Protein AF-A0A523IMT9-F1 (afdb_monomer)

Mean predicted aligned error: 12.37 Å

pLDDT: mean 78.92, std 25.77, range [24.33, 98.69]

Foldseek 3Di:
DDDDDDDDDDDDDDDDDDDDDDDPDPDDDDDPPPDDPPPCDPDDPPVQQADQDWDFDPDFAADDADAFWAWPVGAGEGWQADPPRHGCVVVQVQADPQQWHADPVGRIYHQAHRNVQEDLFFAFTTAGSSHATEGEQDAQVSHGDPDADQFQWDWDAGPVRNVTDIHHYADPDPRRGTRGDRTDGGDDDD

Solvent-accessible surface area (backbone atoms only — not comparable to full-atom values): 11724 Å² total; per-residue (Å²): 136,90,83,83,89,80,87,80,90,79,86,82,84,85,81,88,78,89,89,88,80,96,68,90,75,75,85,68,85,81,74,69,94,82,77,72,88,71,84,79,61,87,98,58,89,66,76,82,18,52,39,97,75,55,53,83,44,99,56,74,38,81,67,64,88,56,75,47,27,38,30,74,88,70,40,33,28,32,41,48,52,32,92,89,78,36,74,37,78,81,54,61,81,64,39,46,100,38,38,32,38,61,48,99,89,61,59,54,31,25,42,45,68,46,52,81,76,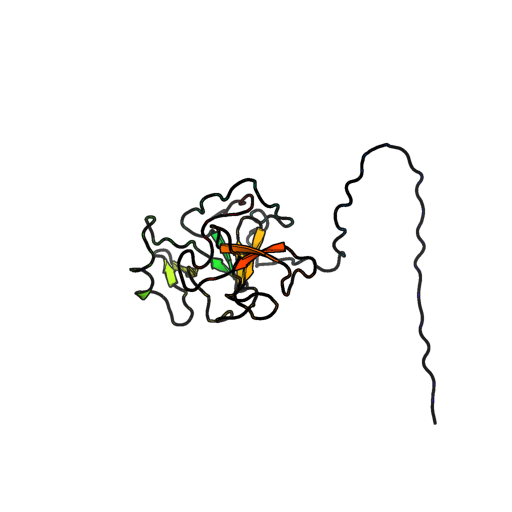28,73,87,27,52,35,76,46,27,33,35,30,18,34,39,44,30,27,19,44,21,38,65,88,70,45,69,75,89,70,61,44,84,32,32,25,43,75,44,52,43,90,88,35,80,88,41,45,64,35,24,30,31,45,100,52,89,38,18,46,30,52,26,35,50,27,66,64,50,60,88,88,131

Sequence (190 aa):
MASQLFWNQRASRITQVPIGGSATQIMKPLMPAWWSIRIVLQSRTWCSGYRFNPEIAASISNTPLGPIGISVNGVALFNQFAGPSQPLENEIATFDRYHGHPQQTGQYHYHIEPLFFSNDDNSLVGFLLDGFPVYGQKDRDGTYPTDLDDANGHVGVTLDYSEGIYHYHITSDEPYISGGFRGTSGTVSQ

Structure (mmCIF, N/CA/C/O backbone):
data_AF-A0A523IMT9-F1
#
_entry.id   AF-A0A523IMT9-F1
#
loop_
_atom_site.group_PDB
_atom_site.id
_atom_site.type_symbol
_atom_site.label_atom_id
_atom_site.label_alt_id
_atom_site.label_comp_id
_atom_site.label_asym_id
_atom_site.label_entity_id
_atom_site.label_seq_id
_atom_site.pdbx_PDB_ins_code
_atom_site.Cartn_x
_atom_site.Cartn_y
_atom_site.Cartn_z
_atom_site.occupancy
_atom_site.B_iso_or_equiv
_atom_site.auth_seq_id
_atom_site.auth_comp_id
_atom_site.auth_asym_id
_atom_site.auth_atom_id
_atom_site.pdbx_PDB_model_num
ATOM 1 N N . MET A 1 1 ? -17.373 -25.671 -49.575 1.00 35.22 1 MET A N 1
ATOM 2 C CA . MET A 1 1 ? -16.386 -24.945 -50.404 1.00 35.22 1 MET A CA 1
ATOM 3 C C . MET A 1 1 ? -16.410 -23.482 -49.989 1.00 35.22 1 MET A C 1
ATOM 5 O O . MET A 1 1 ? -17.466 -23.002 -49.608 1.00 35.22 1 MET A O 1
ATOM 9 N N . ALA A 1 2 ? -15.232 -22.868 -49.931 1.00 37.34 2 ALA A N 1
ATOM 10 C CA . ALA A 1 2 ? -14.890 -21.683 -49.146 1.00 37.34 2 ALA A CA 1
ATOM 11 C C . ALA A 1 2 ? -15.581 -20.367 -49.559 1.00 37.34 2 ALA A C 1
ATOM 13 O O . ALA A 1 2 ? -15.903 -20.174 -50.727 1.00 37.34 2 ALA A O 1
ATOM 14 N N . SER A 1 3 ? -15.671 -19.420 -48.619 1.00 33.28 3 SER A N 1
ATOM 15 C CA . SER A 1 3 ? -15.769 -17.988 -48.925 1.00 33.28 3 SER A CA 1
ATOM 16 C C . SER A 1 3 ? -14.858 -17.180 -47.998 1.00 33.28 3 SER A C 1
ATOM 18 O O . SER A 1 3 ? -14.728 -17.479 -46.815 1.00 33.28 3 SER A O 1
ATOM 20 N N . GLN A 1 4 ? -14.188 -16.206 -48.604 1.00 35.41 4 GLN A N 1
ATOM 21 C CA . GLN A 1 4 ? -12.944 -15.560 -48.198 1.00 35.41 4 GLN A CA 1
ATOM 22 C C . GLN A 1 4 ? -13.110 -14.432 -47.163 1.00 35.41 4 GLN A C 1
ATOM 24 O O . GLN A 1 4 ? -14.170 -13.824 -47.035 1.00 35.41 4 GLN A O 1
ATOM 29 N N . LEU A 1 5 ? -11.998 -14.139 -46.480 1.00 31.39 5 LEU A N 1
ATOM 30 C CA . LEU A 1 5 ? -11.720 -12.939 -45.685 1.00 31.39 5 LEU A CA 1
ATOM 31 C C . LEU A 1 5 ? -11.753 -11.661 -46.537 1.00 31.39 5 LEU A C 1
ATOM 33 O O . LEU A 1 5 ? -11.163 -11.645 -47.612 1.00 31.39 5 LEU A O 1
ATOM 37 N N . PHE A 1 6 ? -12.270 -10.563 -45.975 1.00 32.59 6 PHE A N 1
ATOM 38 C CA . PHE A 1 6 ? -11.836 -9.208 -46.328 1.00 32.59 6 PHE A CA 1
ATOM 39 C C . PHE A 1 6 ? -11.718 -8.324 -45.080 1.00 32.59 6 PHE A C 1
ATOM 41 O O . PHE A 1 6 ? -12.667 -8.138 -44.321 1.00 32.59 6 PHE A O 1
ATOM 48 N N . TRP A 1 7 ? -10.510 -7.788 -44.897 1.00 24.33 7 TRP A N 1
ATOM 49 C CA . TRP A 1 7 ? -10.151 -6.706 -43.984 1.00 24.33 7 TRP A CA 1
ATOM 50 C C . TRP A 1 7 ? -10.729 -5.378 -44.480 1.00 24.33 7 TRP A C 1
ATOM 52 O O . TRP A 1 7 ? -10.702 -5.116 -45.681 1.00 24.33 7 TRP A O 1
ATOM 62 N N . ASN A 1 8 ? -11.165 -4.498 -43.574 1.00 31.69 8 ASN A N 1
ATOM 63 C CA . ASN A 1 8 ? -11.458 -3.112 -43.932 1.00 31.69 8 ASN A CA 1
ATOM 64 C C . ASN A 1 8 ? -10.809 -2.152 -42.927 1.00 31.69 8 ASN A C 1
ATOM 66 O O . ASN A 1 8 ? -11.259 -2.015 -41.791 1.00 31.69 8 ASN A O 1
ATOM 70 N N . GLN A 1 9 ? -9.730 -1.501 -43.365 1.00 35.66 9 GLN A N 1
ATOM 71 C CA . GLN A 1 9 ? -9.126 -0.355 -42.694 1.00 35.66 9 GLN A CA 1
ATOM 72 C C . GLN A 1 9 ? -9.967 0.890 -43.003 1.00 35.66 9 GLN A C 1
ATOM 74 O O . GLN A 1 9 ? -10.216 1.197 -44.168 1.00 35.66 9 GLN A O 1
ATOM 79 N N . ARG A 1 10 ? -10.369 1.654 -41.982 1.00 38.28 10 ARG A N 1
ATOM 80 C CA . ARG A 1 10 ? -10.816 3.042 -42.169 1.00 38.28 10 ARG A CA 1
ATOM 81 C C . ARG A 1 10 ? -9.856 3.987 -41.464 1.00 38.28 10 ARG A C 1
ATOM 83 O O . ARG A 1 10 ? -9.853 4.094 -40.245 1.00 38.28 10 ARG A O 1
ATOM 90 N N . ALA A 1 11 ? -9.070 4.684 -42.276 1.00 38.38 11 ALA A N 1
ATOM 91 C CA . ALA A 1 11 ? -8.323 5.869 -41.896 1.00 38.38 11 ALA A CA 1
ATOM 92 C C . ALA A 1 11 ? -9.283 7.058 -41.713 1.00 38.38 11 ALA A C 1
ATOM 94 O O . ALA A 1 11 ? -10.064 7.371 -42.614 1.00 38.38 11 ALA A O 1
ATOM 95 N N . SER A 1 12 ? -9.202 7.758 -40.580 1.00 42.31 12 SER A N 1
ATOM 96 C CA . SER A 1 12 ? -9.863 9.052 -40.375 1.00 42.31 12 SER A CA 1
ATOM 97 C C . SER A 1 12 ? -8.829 10.179 -40.309 1.00 42.31 12 SER A C 1
ATOM 99 O O . SER A 1 12 ? -8.218 10.437 -39.280 1.00 42.31 12 SER A O 1
ATOM 101 N N . ARG A 1 13 ? -8.637 10.796 -41.479 1.00 33.56 13 ARG A N 1
ATOM 102 C CA . ARG A 1 13 ? -8.376 12.216 -41.777 1.00 33.56 13 ARG A CA 1
ATOM 103 C C . ARG A 1 13 ? -7.892 13.103 -40.606 1.00 33.56 13 ARG A C 1
ATOM 105 O O . ARG A 1 13 ? -8.684 13.553 -39.788 1.00 33.56 13 ARG A O 1
ATOM 112 N N . ILE A 1 14 ? -6.599 13.436 -40.635 1.00 36.06 14 ILE A N 1
ATOM 113 C CA . ILE A 1 14 ? -5.956 14.505 -39.854 1.00 36.06 14 ILE A CA 1
ATOM 114 C C . ILE A 1 14 ? -6.179 15.838 -40.584 1.00 36.06 14 ILE A C 1
ATOM 116 O O . ILE A 1 14 ? -5.764 15.989 -41.732 1.00 36.06 14 ILE A O 1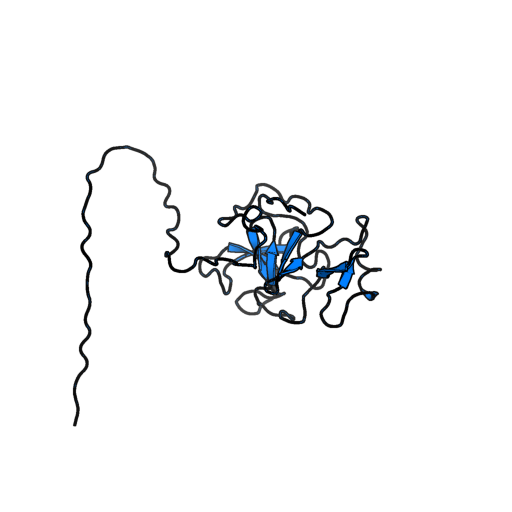
ATOM 120 N N . THR A 1 15 ? -6.810 16.814 -39.933 1.00 36.19 15 THR A N 1
ATOM 121 C CA . THR A 1 15 ? -6.754 18.225 -40.344 1.00 36.19 15 THR A CA 1
ATOM 122 C C . THR A 1 15 ? -5.573 18.899 -39.649 1.00 36.19 15 THR A C 1
ATOM 124 O O . THR A 1 15 ? -5.537 18.968 -38.423 1.00 36.19 15 THR A O 1
ATOM 127 N N . GLN A 1 16 ? -4.605 19.377 -40.434 1.00 35.19 16 GLN A N 1
ATOM 128 C CA . GLN A 1 16 ? -3.502 20.219 -39.968 1.00 35.19 16 GLN A CA 1
ATOM 129 C C . GLN A 1 16 ? -4.010 21.615 -39.571 1.00 35.19 16 GLN A C 1
ATOM 131 O O . GLN A 1 16 ? -4.823 22.202 -40.283 1.00 35.19 16 GLN A O 1
ATOM 136 N N . VAL A 1 17 ? -3.480 22.159 -38.473 1.00 36.53 17 VAL A N 1
ATOM 137 C CA . VAL A 1 17 ? -3.571 23.581 -38.095 1.00 36.53 17 VAL A CA 1
ATOM 138 C C . VAL A 1 17 ? -2.142 24.154 -38.108 1.00 36.53 17 VAL A C 1
ATOM 140 O O . VAL A 1 17 ? -1.233 23.443 -37.671 1.00 36.53 17 VAL A O 1
ATOM 143 N N . PRO A 1 18 ? -1.888 25.377 -38.622 1.00 37.53 18 PRO A N 1
ATOM 144 C CA . PRO A 1 18 ? -0.532 25.894 -38.780 1.00 37.53 18 PRO A CA 1
ATOM 145 C C . PRO A 1 18 ? 0.096 26.362 -37.458 1.00 37.53 18 PRO A C 1
ATOM 147 O O . PRO A 1 18 ? -0.569 26.846 -36.547 1.00 37.53 18 PRO A O 1
ATOM 150 N N . ILE A 1 19 ? 1.415 26.215 -37.435 1.00 45.25 19 ILE A N 1
ATOM 151 C CA . ILE A 1 19 ? 2.417 26.441 -36.386 1.00 45.25 19 ILE A CA 1
ATOM 152 C C . ILE A 1 19 ? 2.661 27.920 -36.039 1.00 45.25 19 ILE A C 1
ATOM 154 O O . ILE A 1 19 ? 2.759 28.764 -36.927 1.00 45.25 19 ILE A O 1
ATOM 158 N N . GLY A 1 20 ? 2.911 28.192 -34.752 1.00 31.45 20 GLY A N 1
ATOM 159 C CA . GLY A 1 20 ? 3.544 29.425 -34.278 1.00 31.45 20 GLY A CA 1
ATOM 160 C C . GLY A 1 20 ? 3.787 29.423 -32.766 1.00 31.45 20 GLY A C 1
ATOM 161 O O . GLY A 1 20 ? 2.858 29.646 -31.999 1.00 31.45 20 GLY A O 1
ATOM 162 N N . GLY A 1 21 ? 5.032 29.194 -32.337 1.00 31.89 21 GLY A N 1
ATOM 163 C CA . GLY A 1 21 ? 5.465 29.409 -30.950 1.00 31.89 21 GLY A CA 1
ATOM 164 C C . GLY A 1 21 ? 6.515 28.407 -30.479 1.00 31.89 21 GLY A C 1
ATOM 165 O O . GLY A 1 21 ? 6.231 27.225 -30.319 1.00 31.89 21 GLY A O 1
ATOM 166 N N . SER A 1 22 ? 7.740 28.880 -30.253 1.00 46.88 22 SER A N 1
ATOM 167 C CA . SER A 1 22 ? 8.822 28.110 -29.644 1.00 46.88 22 SER A CA 1
ATOM 168 C C . SER A 1 22 ? 8.509 27.814 -28.175 1.00 46.88 22 SER A C 1
ATOM 170 O O . SER A 1 22 ? 8.587 28.702 -27.327 1.00 46.88 22 SER A O 1
ATOM 172 N N . ALA A 1 23 ? 8.204 26.562 -27.867 1.00 37.44 23 ALA A N 1
ATOM 173 C CA . ALA A 1 23 ? 8.322 26.023 -26.524 1.00 37.44 23 ALA A CA 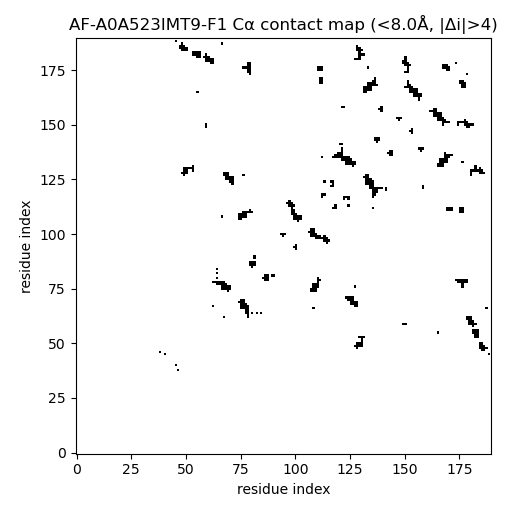1
ATOM 174 C C . ALA A 1 23 ? 8.825 24.589 -26.656 1.00 37.44 23 ALA A C 1
ATOM 176 O O . ALA A 1 23 ? 8.259 23.792 -27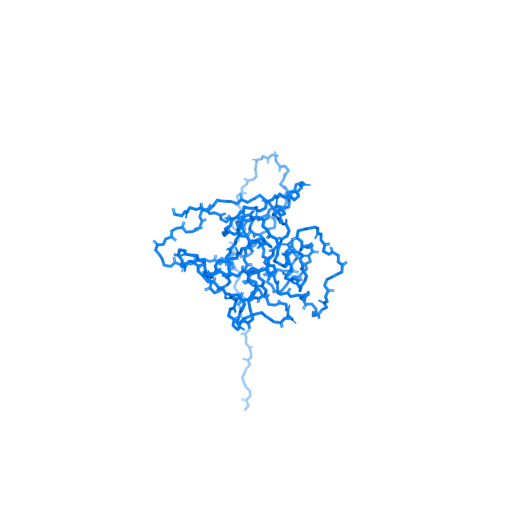.401 1.00 37.44 23 ALA A O 1
ATOM 177 N N . THR A 1 24 ? 9.919 24.284 -25.968 1.00 37.25 24 THR A N 1
ATOM 178 C CA . THR A 1 24 ? 10.473 22.942 -25.818 1.00 37.25 24 THR A CA 1
ATOM 179 C C . THR A 1 24 ? 9.383 22.024 -25.266 1.00 37.25 24 THR A C 1
ATOM 181 O O . THR A 1 24 ? 9.114 22.008 -24.067 1.00 37.25 24 THR A O 1
ATOM 184 N N . GLN A 1 25 ? 8.693 21.304 -26.148 1.00 32.28 25 GLN A N 1
ATOM 185 C CA . GLN A 1 25 ? 7.655 20.365 -25.761 1.00 32.28 25 GLN A CA 1
ATOM 186 C C . GLN A 1 25 ? 8.351 19.088 -25.300 1.00 32.28 25 GLN A C 1
ATOM 188 O O . GLN A 1 25 ? 8.705 18.225 -26.099 1.00 32.28 25 GLN A O 1
ATOM 193 N N . ILE A 1 26 ? 8.587 18.996 -23.992 1.00 38.94 26 ILE A N 1
ATOM 194 C CA . ILE A 1 26 ? 8.882 17.726 -23.334 1.00 38.94 26 ILE A CA 1
ATOM 195 C C . ILE A 1 26 ? 7.721 16.794 -23.698 1.00 38.94 26 ILE A C 1
ATOM 197 O O . ILE A 1 26 ? 6.568 17.090 -23.371 1.00 38.94 26 ILE A O 1
ATOM 201 N N . MET A 1 27 ? 8.010 15.723 -24.443 1.00 28.52 27 MET A N 1
ATOM 202 C CA . MET A 1 27 ? 7.053 14.662 -24.746 1.00 28.52 27 MET A CA 1
ATOM 203 C C . MET A 1 27 ? 6.520 14.116 -23.420 1.00 28.52 27 MET A C 1
ATOM 205 O O . MET A 1 27 ? 7.188 13.342 -22.743 1.00 28.52 27 MET A O 1
ATOM 209 N N . LYS A 1 28 ? 5.321 14.545 -23.024 1.00 39.44 28 LYS A N 1
ATOM 210 C CA . LYS A 1 28 ? 4.556 13.853 -21.990 1.00 39.44 28 LYS A CA 1
ATOM 211 C C . LYS A 1 28 ? 3.978 12.593 -22.636 1.00 39.44 28 LYS A C 1
ATOM 213 O O . LYS A 1 28 ? 3.420 12.716 -23.731 1.00 39.44 28 LYS A O 1
ATOM 218 N N . PRO A 1 29 ? 4.110 11.409 -22.017 1.00 39.62 29 PRO A N 1
ATOM 219 C CA . PRO A 1 29 ? 3.549 10.192 -22.578 1.00 39.62 29 PRO A CA 1
ATOM 220 C C . PRO A 1 29 ? 2.035 10.367 -22.730 1.00 39.62 29 PRO A C 1
ATOM 222 O O . PRO A 1 29 ? 1.312 10.661 -21.777 1.00 39.62 29 PRO A O 1
ATOM 225 N N . LEU A 1 30 ? 1.570 10.247 -23.971 1.00 40.44 30 LEU A N 1
ATOM 226 C CA . LEU A 1 30 ? 0.156 10.196 -24.308 1.00 40.44 30 LEU A CA 1
ATOM 227 C C . LEU A 1 30 ? -0.372 8.835 -23.853 1.00 40.44 30 LEU A C 1
ATOM 229 O O . LEU A 1 30 ? -0.247 7.847 -24.570 1.00 40.44 30 LEU A O 1
ATOM 233 N N . MET A 1 31 ? -0.961 8.787 -22.661 1.00 47.38 31 MET A N 1
ATOM 234 C CA . MET A 1 31 ? -1.760 7.639 -22.241 1.00 47.38 31 MET A CA 1
ATOM 235 C C . MET A 1 31 ? -2.966 7.513 -23.199 1.00 47.38 31 MET A C 1
ATOM 237 O O . MET A 1 31 ? -3.661 8.510 -23.433 1.00 47.38 31 MET A O 1
ATOM 241 N N . PRO A 1 32 ? -3.242 6.336 -23.789 1.00 36.56 32 PRO A N 1
ATOM 242 C CA . PRO A 1 32 ? -4.401 6.148 -24.655 1.00 36.56 32 PRO A CA 1
ATOM 243 C C . PRO A 1 32 ? -5.696 6.336 -23.849 1.00 36.56 32 PRO A C 1
ATOM 245 O O . PRO A 1 32 ? -5.866 5.766 -22.774 1.00 36.56 32 PRO A O 1
ATOM 248 N N . ALA A 1 33 ? -6.630 7.121 -24.393 1.00 38.34 33 ALA A N 1
ATOM 249 C CA . ALA A 1 33 ? -7.850 7.622 -23.741 1.00 38.34 33 ALA A CA 1
ATOM 250 C C . ALA A 1 33 ? -8.904 6.562 -23.326 1.00 38.34 33 ALA A C 1
ATOM 252 O O . ALA A 1 33 ? -10.062 6.904 -23.098 1.00 38.34 33 ALA A O 1
ATOM 253 N N . TRP A 1 34 ? -8.525 5.286 -23.224 1.00 34.47 34 TRP A N 1
ATOM 254 C CA . TRP A 1 34 ? -9.415 4.164 -22.911 1.00 34.47 34 TRP A CA 1
ATOM 255 C C . TRP A 1 34 ? -9.174 3.532 -21.531 1.00 34.47 34 TRP A C 1
ATOM 257 O O . TRP A 1 34 ? -9.998 2.737 -21.094 1.00 34.47 34 TRP A O 1
ATOM 267 N N . TRP A 1 35 ? -8.127 3.934 -20.802 1.00 28.48 35 TRP A N 1
ATOM 268 C CA . TRP A 1 35 ? -7.923 3.576 -19.391 1.00 28.48 35 TRP A CA 1
ATOM 269 C C . TRP A 1 35 ? -8.120 4.804 -18.499 1.00 28.48 35 TRP A C 1
ATOM 271 O O . TRP A 1 35 ? -7.181 5.439 -18.036 1.00 28.48 35 TRP A O 1
ATOM 281 N N . SER A 1 36 ? -9.376 5.185 -18.279 1.00 30.86 36 SER A N 1
ATOM 282 C CA . SER A 1 36 ? -9.739 6.021 -17.134 1.00 30.86 36 SER A CA 1
ATOM 283 C C . SER A 1 36 ? -10.395 5.110 -16.108 1.00 30.86 36 SER A C 1
ATOM 285 O O . SER A 1 36 ? -11.576 4.792 -16.245 1.00 30.86 36 SER A O 1
ATOM 287 N N . ILE A 1 37 ? -9.650 4.692 -15.081 1.00 33.91 37 ILE A N 1
ATOM 288 C CA . ILE A 1 37 ? -10.262 4.130 -13.874 1.00 33.91 37 ILE A CA 1
ATOM 289 C C . ILE A 1 37 ? -11.056 5.275 -13.237 1.00 33.91 37 ILE A C 1
ATOM 291 O O . ILE A 1 37 ? -10.530 6.114 -12.509 1.00 33.91 37 ILE A O 1
ATOM 295 N N . ARG A 1 38 ? -12.348 5.362 -13.562 1.00 33.69 38 ARG A N 1
ATOM 296 C CA . ARG A 1 38 ? -13.289 6.126 -12.750 1.00 33.69 38 ARG A CA 1
ATOM 297 C C . ARG A 1 38 ? -13.629 5.248 -11.557 1.00 33.69 38 ARG A C 1
ATOM 299 O O . ARG A 1 38 ? -14.483 4.373 -11.667 1.00 33.69 38 ARG A O 1
ATOM 306 N N . ILE A 1 39 ? -12.983 5.492 -10.422 1.00 38.69 39 ILE A N 1
ATOM 307 C CA . ILE A 1 39 ? -13.463 4.986 -9.135 1.00 38.69 39 ILE A CA 1
ATOM 308 C C . ILE A 1 39 ? -14.772 5.731 -8.831 1.00 38.69 39 ILE A C 1
ATOM 310 O O . ILE A 1 39 ? -14.779 6.788 -8.205 1.00 38.69 39 ILE A O 1
ATOM 314 N N . VAL A 1 40 ? -15.896 5.228 -9.348 1.00 33.00 40 VAL A N 1
ATOM 315 C CA . VAL A 1 40 ? -17.233 5.695 -8.963 1.00 33.00 40 VAL A CA 1
ATOM 316 C C . VAL A 1 40 ? -17.657 4.892 -7.738 1.00 33.00 40 VAL A C 1
ATOM 318 O O . VAL A 1 40 ? -18.389 3.913 -7.841 1.00 33.00 40 VAL A O 1
ATOM 321 N N . LEU A 1 41 ? -17.171 5.298 -6.566 1.00 41.88 41 LEU A N 1
ATOM 322 C CA . LEU A 1 41 ? -17.732 4.867 -5.287 1.00 41.88 41 LEU A CA 1
ATOM 323 C C . LEU A 1 41 ? -18.932 5.769 -4.959 1.00 41.88 41 LEU A C 1
ATOM 325 O O . LEU A 1 41 ? -18.877 6.989 -5.119 1.00 41.88 41 LEU A O 1
ATOM 329 N N . GLN A 1 42 ? -20.050 5.159 -4.569 1.00 32.94 42 GLN A N 1
ATOM 330 C CA . GLN A 1 42 ? -21.344 5.815 -4.385 1.00 32.94 42 GLN A CA 1
ATOM 331 C C . GLN A 1 42 ? -21.266 7.063 -3.477 1.00 32.94 42 GLN A C 1
ATOM 333 O O . GLN A 1 42 ? -20.990 6.987 -2.286 1.00 32.94 42 GLN A O 1
ATOM 338 N N . SER A 1 43 ? -21.627 8.222 -4.037 1.00 35.00 43 SER A N 1
ATOM 339 C CA . SER A 1 43 ? -22.114 9.447 -3.366 1.00 35.00 43 SER A CA 1
ATOM 340 C C . SER A 1 43 ? -21.259 10.169 -2.304 1.00 35.00 43 SER A C 1
ATOM 342 O O . SER A 1 43 ? -21.744 11.147 -1.737 1.00 35.00 43 SER A O 1
ATOM 344 N N . ARG A 1 44 ? -19.993 9.806 -2.065 1.00 36.66 44 ARG A N 1
ATOM 345 C CA . ARG A 1 44 ? -19.060 10.654 -1.292 1.00 36.66 44 ARG A CA 1
ATOM 346 C C . ARG A 1 44 ? -17.790 10.906 -2.097 1.00 36.66 44 ARG A C 1
ATOM 348 O O . ARG A 1 44 ? -17.179 9.982 -2.619 1.00 36.66 44 ARG A O 1
ATOM 355 N N . THR A 1 45 ? -17.438 12.173 -2.272 1.00 37.34 45 THR A N 1
ATOM 356 C CA . THR A 1 45 ? -16.409 12.632 -3.211 1.00 37.34 45 THR A CA 1
ATOM 357 C C . THR A 1 45 ? -14.996 12.334 -2.690 1.00 37.34 45 THR A C 1
ATOM 359 O O . THR A 1 45 ? -14.322 13.220 -2.186 1.00 37.34 45 THR A O 1
ATOM 362 N N . TRP A 1 46 ? -14.517 11.095 -2.832 1.00 47.25 46 TRP A N 1
ATOM 363 C CA . TRP A 1 46 ? -13.138 10.704 -2.474 1.00 47.25 46 TRP A CA 1
ATOM 364 C C . TRP A 1 46 ? -12.090 11.067 -3.548 1.00 47.25 46 TRP A C 1
ATOM 366 O O . TRP A 1 46 ? -10.889 10.995 -3.308 1.00 47.25 46 TRP A O 1
ATOM 376 N N . CYS A 1 47 ? -12.522 11.510 -4.736 1.00 47.19 47 CYS A N 1
ATOM 377 C CA . CYS A 1 47 ? -11.641 11.811 -5.875 1.00 47.19 47 CYS A CA 1
ATOM 378 C C . CYS A 1 47 ? -10.720 13.037 -5.698 1.00 47.19 47 CYS A C 1
ATOM 380 O O . CYS A 1 47 ? -9.878 13.263 -6.560 1.00 47.19 47 CYS A O 1
ATOM 382 N N . SER A 1 48 ? -10.857 13.845 -4.639 1.00 47.84 48 SER A N 1
ATOM 383 C CA . SER A 1 48 ? -10.004 15.037 -4.457 1.00 47.84 48 SER A CA 1
ATOM 384 C C . SER A 1 48 ? -8.653 14.744 -3.787 1.00 47.84 48 SER A C 1
ATOM 386 O O . SER A 1 48 ? -7.778 15.609 -3.818 1.00 47.84 48 SER A O 1
ATOM 388 N N . GLY A 1 49 ? -8.491 13.571 -3.165 1.00 54.72 49 GLY A N 1
ATOM 389 C CA . GLY A 1 49 ? -7.309 13.227 -2.367 1.00 54.72 49 GLY A CA 1
ATOM 390 C C . GLY A 1 49 ? -6.223 12.445 -3.108 1.00 54.72 49 GLY A C 1
ATOM 391 O O . GLY A 1 49 ? -5.104 12.392 -2.626 1.00 54.72 49 GLY A O 1
ATOM 392 N N . TYR A 1 50 ? -6.504 11.862 -4.276 1.00 57.53 50 TYR A N 1
ATOM 393 C CA . TYR A 1 50 ? -5.536 11.029 -5.001 1.00 57.53 50 TYR A CA 1
ATOM 394 C C . TYR A 1 50 ? -4.952 11.764 -6.213 1.00 57.53 50 TYR A C 1
ATOM 396 O O . TYR A 1 50 ? -5.656 12.463 -6.948 1.00 57.53 50 TYR A O 1
ATOM 404 N N . ARG A 1 51 ? -3.644 11.603 -6.442 1.00 63.66 51 ARG A N 1
ATOM 405 C CA . ARG A 1 51 ? -2.940 12.126 -7.621 1.00 63.66 51 ARG A CA 1
ATOM 406 C C . ARG A 1 51 ? -3.014 11.098 -8.753 1.00 63.66 51 ARG A C 1
ATOM 408 O O . ARG A 1 51 ? -2.362 10.069 -8.692 1.00 63.66 51 ARG A O 1
ATOM 415 N N . PHE A 1 52 ? -3.756 11.401 -9.821 1.00 65.75 52 PHE A N 1
ATOM 416 C CA . PHE A 1 52 ? -3.882 10.520 -11.001 1.00 65.75 52 PHE A CA 1
ATOM 417 C C . PHE A 1 52 ? -2.614 10.428 -11.872 1.00 65.75 52 PHE A C 1
ATOM 419 O O . PHE A 1 52 ? -2.579 9.661 -12.829 1.00 65.75 52 PHE A O 1
ATOM 426 N N . ASN A 1 53 ? -1.589 11.223 -11.565 1.00 80.94 53 ASN A N 1
ATOM 427 C CA . ASN A 1 53 ? -0.270 11.165 -12.188 1.00 80.94 53 ASN A CA 1
ATOM 428 C C . ASN A 1 53 ? 0.771 11.419 -11.089 1.00 80.94 53 ASN A C 1
ATOM 430 O O . ASN A 1 53 ? 1.202 12.567 -10.929 1.00 80.94 53 ASN A O 1
ATOM 434 N N . PRO A 1 54 ? 1.055 10.410 -10.251 1.00 90.94 54 PRO A N 1
ATOM 435 C CA . PRO A 1 54 ? 1.974 10.568 -9.138 1.00 90.94 54 PRO A CA 1
ATOM 436 C C . PRO A 1 54 ? 3.394 10.824 -9.658 1.00 90.94 54 PRO A C 1
ATOM 438 O O . PRO A 1 54 ? 3.801 10.310 -10.700 1.00 90.94 54 PRO A O 1
ATOM 441 N N . GLU A 1 55 ? 4.144 11.643 -8.931 1.00 92.81 55 GLU A N 1
ATOM 442 C CA . GLU A 1 55 ? 5.548 11.937 -9.215 1.00 92.81 55 GLU A CA 1
ATOM 443 C C . GLU A 1 55 ? 6.377 11.552 -7.992 1.00 92.81 55 GLU A C 1
ATOM 445 O O . GLU A 1 55 ? 5.987 11.836 -6.856 1.00 92.81 55 GLU A O 1
ATOM 450 N N . ILE A 1 56 ? 7.516 10.899 -8.230 1.00 95.69 56 ILE A N 1
ATOM 451 C CA . ILE A 1 56 ? 8.461 10.526 -7.176 1.00 95.69 56 ILE A CA 1
ATOM 452 C C . ILE A 1 56 ? 9.012 11.818 -6.562 1.00 95.69 56 ILE A C 1
ATOM 454 O O . ILE A 1 56 ? 9.620 12.639 -7.251 1.00 95.69 56 ILE A O 1
ATOM 458 N N . ALA A 1 57 ? 8.799 12.005 -5.263 1.00 96.00 57 ALA A N 1
ATOM 459 C CA . ALA A 1 57 ? 9.304 13.145 -4.514 1.00 96.00 57 ALA A CA 1
ATOM 460 C C . ALA A 1 57 ? 10.817 13.027 -4.259 1.00 96.00 57 ALA A C 1
ATOM 462 O O . ALA A 1 57 ? 11.420 11.960 -4.379 1.00 96.00 57 ALA A O 1
ATOM 463 N N . ALA A 1 58 ? 11.456 14.125 -3.854 1.00 94.81 58 ALA A N 1
ATOM 464 C CA . ALA A 1 58 ? 12.891 14.126 -3.548 1.00 94.81 58 ALA A CA 1
ATOM 465 C C . ALA A 1 58 ? 13.256 13.253 -2.331 1.00 94.81 58 ALA A C 1
ATOM 467 O O . ALA A 1 58 ? 14.365 12.732 -2.259 1.00 94.81 58 ALA A O 1
ATOM 468 N N . SER A 1 59 ? 12.325 13.078 -1.393 1.00 95.81 59 SER A N 1
ATOM 469 C CA . SER A 1 59 ? 12.504 12.306 -0.165 1.00 95.81 59 SER A CA 1
ATOM 470 C C . SER A 1 59 ? 11.218 11.575 0.198 1.00 95.81 59 SER A C 1
ATOM 472 O O . SER A 1 59 ? 10.129 12.038 -0.143 1.00 95.81 59 SER A O 1
ATOM 474 N N . ILE A 1 60 ? 11.350 10.469 0.926 1.00 97.56 60 ILE A N 1
ATOM 475 C CA . ILE A 1 60 ? 10.219 9.787 1.556 1.00 97.56 60 ILE A CA 1
ATOM 476 C C . ILE A 1 60 ? 9.675 10.677 2.680 1.00 97.56 60 ILE A C 1
ATOM 478 O O . ILE A 1 60 ? 10.441 11.314 3.407 1.00 97.56 60 ILE A O 1
ATOM 482 N N . SER A 1 61 ? 8.352 10.759 2.791 1.00 96.38 61 SER A N 1
ATOM 483 C CA . SER A 1 61 ? 7.666 11.501 3.852 1.00 96.38 61 SER A CA 1
ATOM 484 C C . SER A 1 61 ? 6.887 10.562 4.765 1.00 96.38 61 SER A C 1
ATOM 486 O O . SER A 1 61 ? 6.410 9.516 4.332 1.00 96.38 61 SER A O 1
ATOM 488 N N . ASN A 1 62 ? 6.748 10.936 6.036 1.00 95.25 62 ASN A N 1
ATOM 489 C CA . ASN A 1 62 ? 6.028 10.114 7.004 1.00 95.25 62 ASN A CA 1
ATOM 490 C C . ASN A 1 62 ? 4.550 9.975 6.629 1.00 95.25 62 ASN A C 1
ATOM 492 O O . ASN A 1 62 ? 3.904 10.934 6.194 1.00 95.25 62 ASN A O 1
ATOM 496 N N . THR A 1 63 ? 3.996 8.797 6.886 1.00 94.62 63 THR A N 1
ATOM 497 C CA . THR A 1 63 ? 2.550 8.593 6.874 1.00 94.62 63 THR A CA 1
ATOM 498 C C . THR A 1 63 ? 1.905 9.143 8.155 1.00 94.62 63 THR A C 1
ATOM 500 O O . THR A 1 63 ? 2.532 9.149 9.219 1.00 94.62 63 THR A O 1
ATOM 503 N N . PRO A 1 64 ? 0.652 9.627 8.094 1.00 92.12 64 PRO A N 1
ATOM 504 C CA . PRO A 1 64 ? -0.125 9.913 9.295 1.00 92.12 64 PRO A CA 1
ATOM 505 C C . PRO A 1 64 ? -0.568 8.611 9.981 1.00 92.12 64 PRO A C 1
ATOM 507 O O . PRO A 1 64 ? -0.584 7.550 9.363 1.00 92.12 64 PRO A O 1
ATOM 510 N N . LEU A 1 65 ? -1.014 8.705 11.238 1.00 90.56 65 LEU A N 1
ATOM 511 C CA . LEU A 1 65 ? -1.889 7.671 11.800 1.00 90.56 65 LEU A CA 1
ATOM 512 C C . LEU A 1 65 ? -3.253 7.701 11.092 1.00 90.56 65 LEU A C 1
ATOM 514 O O . LEU A 1 65 ? -3.733 8.770 10.701 1.00 90.56 65 LEU A O 1
ATOM 518 N N . GLY A 1 66 ? -3.898 6.540 10.986 1.00 92.06 66 GLY A N 1
ATOM 519 C CA . GLY A 1 66 ? -5.173 6.389 10.285 1.00 92.06 66 GLY A CA 1
ATOM 520 C C . GLY A 1 66 ? -5.007 5.964 8.819 1.00 92.06 66 GLY A C 1
ATOM 521 O O . GLY A 1 66 ? -3.981 5.386 8.460 1.00 92.06 66 GLY A O 1
ATOM 522 N N . PRO A 1 67 ? -6.009 6.240 7.959 1.00 93.81 67 PRO A N 1
ATOM 523 C CA . PRO A 1 67 ? -5.964 5.852 6.554 1.00 93.81 67 PRO A CA 1
ATOM 524 C C . PRO A 1 67 ? -4.822 6.532 5.789 1.00 93.81 67 PRO A C 1
ATOM 526 O O . PRO A 1 67 ? -4.755 7.760 5.721 1.00 93.81 67 PRO A O 1
ATOM 529 N N . ILE A 1 68 ? -3.985 5.722 5.144 1.00 96.00 68 ILE A N 1
ATOM 530 C CA . ILE A 1 68 ? -2.891 6.145 4.254 1.00 96.00 68 ILE A CA 1
ATOM 531 C C . ILE A 1 68 ? -3.156 5.794 2.788 1.00 96.00 68 ILE A C 1
ATOM 533 O O . ILE A 1 68 ? -2.408 6.203 1.900 1.00 96.00 68 ILE A 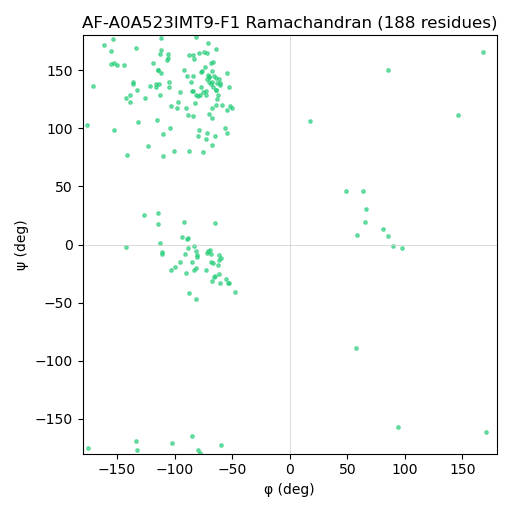O 1
ATOM 537 N N . GLY A 1 69 ? -4.219 5.035 2.530 1.00 95.56 69 GLY A N 1
ATOM 538 C CA . GLY A 1 69 ? -4.597 4.564 1.209 1.00 95.56 69 GLY A CA 1
ATOM 539 C C . GLY A 1 69 ? -5.927 3.822 1.218 1.00 95.56 69 GLY A C 1
ATOM 540 O O . GLY A 1 69 ? -6.617 3.736 2.240 1.00 95.56 69 GLY A O 1
ATOM 541 N N . ILE A 1 70 ? -6.274 3.275 0.061 1.00 96.06 70 ILE A N 1
ATOM 542 C CA . ILE A 1 70 ? -7.499 2.515 -0.173 1.00 96.06 70 ILE A CA 1
ATOM 543 C C . ILE A 1 70 ? -7.161 1.227 -0.921 1.00 96.06 70 ILE A C 1
ATOM 545 O O . ILE A 1 70 ? -6.431 1.249 -1.913 1.00 96.06 70 ILE A O 1
ATOM 549 N N . SER A 1 71 ? -7.690 0.100 -0.456 1.00 97.56 71 SER A N 1
ATOM 550 C CA . SER A 1 71 ? -7.576 -1.176 -1.156 1.00 97.56 71 SER A CA 1
ATOM 551 C C . SER A 1 71 ? -8.575 -1.287 -2.314 1.00 97.56 71 SER A C 1
ATOM 553 O O . SER A 1 71 ? -9.571 -0.560 -2.383 1.00 97.56 71 SER A O 1
ATOM 555 N N . VAL A 1 72 ? -8.369 -2.258 -3.206 1.00 96.75 72 VAL A N 1
ATOM 556 C CA . VAL A 1 72 ? -9.273 -2.542 -4.337 1.00 96.75 72 VAL A CA 1
ATOM 557 C C . VAL A 1 72 ? -10.685 -2.951 -3.904 1.00 96.75 72 VAL A C 1
ATOM 559 O O . VAL A 1 72 ? -11.638 -2.723 -4.647 1.00 96.75 72 VAL A O 1
ATOM 562 N N . ASN A 1 73 ? -10.854 -3.500 -2.694 1.00 95.38 73 ASN A N 1
ATOM 563 C CA . ASN A 1 73 ? -12.171 -3.784 -2.111 1.00 95.38 73 ASN A CA 1
ATOM 564 C C . ASN A 1 73 ? -12.764 -2.603 -1.312 1.00 95.38 73 ASN A C 1
ATOM 566 O O . ASN A 1 73 ? -13.827 -2.753 -0.711 1.00 95.38 73 ASN A O 1
ATOM 570 N N . GLY A 1 74 ? -12.119 -1.431 -1.316 1.00 94.56 74 GLY A N 1
ATOM 571 C CA . GLY A 1 74 ? -12.627 -0.204 -0.696 1.00 94.56 74 GLY A CA 1
ATOM 572 C C . GLY A 1 74 ? -12.413 -0.101 0.817 1.00 94.56 74 GLY A C 1
ATOM 573 O O . GLY A 1 74 ? -13.012 0.763 1.457 1.00 94.56 74 GLY A O 1
ATOM 574 N N . VAL A 1 75 ? -11.579 -0.962 1.395 1.00 96.19 75 VAL A N 1
ATOM 575 C CA . VAL A 1 75 ? -11.190 -0.920 2.809 1.00 96.19 75 VAL A CA 1
ATOM 576 C C . VAL A 1 75 ? -9.956 -0.030 2.967 1.00 96.19 75 VAL A C 1
ATOM 578 O O . VAL A 1 75 ? -9.102 0.050 2.085 1.00 96.19 75 VAL A O 1
ATOM 581 N N . ALA A 1 76 ? -9.865 0.691 4.082 1.00 96.81 76 ALA A N 1
ATOM 582 C CA . ALA A 1 76 ? -8.728 1.571 4.315 1.00 96.81 76 ALA A CA 1
ATOM 583 C C . ALA A 1 76 ? -7.433 0.767 4.518 1.00 96.81 76 ALA A C 1
ATOM 585 O O . ALA A 1 76 ? -7.423 -0.253 5.208 1.00 96.81 76 ALA A O 1
ATOM 586 N N . LEU A 1 77 ? -6.342 1.273 3.946 1.00 97.50 77 LEU A N 1
ATOM 587 C CA . LEU A 1 77 ? -4.983 0.823 4.239 1.00 97.50 77 LEU A CA 1
ATOM 588 C C . LEU A 1 77 ? -4.390 1.749 5.297 1.00 97.50 77 LEU A C 1
ATOM 590 O O . LEU A 1 77 ? -4.514 2.971 5.173 1.00 97.50 77 LEU A O 1
ATOM 594 N N . PHE A 1 78 ? -3.798 1.180 6.339 1.00 96.31 78 PHE A N 1
ATOM 595 C CA . PHE A 1 78 ? -3.138 1.886 7.438 1.00 96.31 78 PHE A CA 1
ATOM 596 C C . PHE A 1 78 ? -1.629 1.616 7.393 1.00 96.31 78 PHE A C 1
ATOM 598 O O . PHE A 1 78 ? -1.170 0.723 6.682 1.00 96.31 78 PHE A O 1
ATOM 605 N N . ASN A 1 79 ? -0.851 2.428 8.108 1.00 95.44 79 ASN A N 1
ATOM 606 C CA . ASN A 1 79 ? 0.600 2.262 8.186 1.00 95.44 79 ASN A CA 1
ATOM 607 C C . ASN A 1 79 ? 1.011 1.154 9.171 1.00 95.44 79 ASN A C 1
ATOM 609 O O . ASN A 1 79 ? 0.171 0.485 9.771 1.00 95.44 79 ASN A O 1
ATOM 613 N N . GLN A 1 80 ? 2.317 0.974 9.361 1.00 94.06 80 GLN A N 1
ATOM 614 C CA . GLN A 1 80 ? 2.889 -0.080 10.201 1.00 94.06 80 GLN A CA 1
ATOM 615 C C . GLN A 1 80 ? 2.647 0.090 11.709 1.00 94.06 80 GLN A C 1
ATOM 617 O O . GLN A 1 80 ? 3.044 -0.772 12.493 1.00 94.06 80 GLN A O 1
ATOM 622 N N . PHE A 1 81 ? 2.040 1.200 12.135 1.00 93.50 81 PHE A N 1
ATOM 623 C CA . PHE A 1 81 ? 1.919 1.534 13.544 1.00 93.50 81 PHE A CA 1
ATOM 624 C C . PHE A 1 81 ? 0.508 1.311 14.088 1.00 93.50 81 PHE A C 1
ATOM 626 O O . PHE A 1 81 ? -0.486 1.768 13.523 1.00 93.50 81 PHE A O 1
ATOM 633 N N . ALA A 1 82 ? 0.457 0.707 15.271 1.00 88.31 82 ALA A N 1
ATOM 634 C CA . ALA A 1 82 ? -0.678 0.766 16.178 1.00 88.31 82 ALA A CA 1
ATOM 635 C C . ALA A 1 82 ? -0.837 2.185 16.748 1.00 88.31 82 ALA A C 1
ATOM 637 O O . ALA A 1 82 ? 0.130 2.950 16.861 1.00 88.31 82 ALA A O 1
ATOM 638 N N . GLY A 1 83 ? -2.041 2.550 17.187 1.00 83.38 83 GLY A N 1
ATOM 639 C CA . GLY A 1 83 ? -2.224 3.785 17.957 1.00 83.38 83 GLY A CA 1
ATOM 640 C C . GLY A 1 83 ? -1.662 3.623 19.379 1.00 83.38 83 GLY A C 1
ATOM 641 O O . GLY A 1 83 ? -2.022 2.641 20.028 1.00 83.38 83 GLY A O 1
ATOM 642 N N . PRO A 1 84 ? -0.844 4.546 19.942 1.00 87.62 84 PRO A N 1
ATOM 643 C CA . PRO A 1 84 ? -0.360 5.852 19.461 1.00 87.62 84 PRO A CA 1
ATOM 644 C C . PRO A 1 84 ? 1.085 5.816 18.899 1.00 87.62 84 PRO A C 1
ATOM 646 O O . PRO A 1 84 ? 2.037 6.203 19.580 1.00 87.62 84 PRO A O 1
ATOM 649 N N . SER A 1 85 ? 1.259 5.369 17.653 1.00 87.81 85 SER A N 1
ATOM 650 C CA . SER A 1 85 ? 2.569 5.178 17.001 1.00 87.81 85 SER A CA 1
ATOM 651 C C . SER A 1 85 ? 3.448 4.119 17.678 1.00 87.81 85 SER A C 1
ATOM 653 O O . SER A 1 85 ? 4.623 4.355 17.952 1.00 87.81 85 SER A O 1
ATOM 655 N N . GLN A 1 86 ? 2.862 2.966 17.998 1.00 89.31 86 GLN A N 1
ATOM 656 C CA . GLN A 1 86 ? 3.568 1.817 18.577 1.00 89.31 86 GLN A CA 1
ATOM 657 C C . GLN A 1 86 ? 3.729 0.693 17.544 1.00 89.31 86 GLN A C 1
ATOM 659 O O . GLN A 1 86 ? 2.957 0.651 16.585 1.00 89.31 86 GLN A O 1
ATOM 664 N N . PRO A 1 87 ? 4.685 -0.235 17.731 1.00 88.94 87 PRO A N 1
ATOM 665 C CA . PRO A 1 87 ? 4.753 -1.450 16.925 1.00 88.94 87 PRO A CA 1
ATOM 666 C C . PRO A 1 87 ? 3.434 -2.235 16.948 1.00 88.94 87 PRO A C 1
ATOM 668 O O . PRO A 1 87 ? 2.727 -2.261 17.960 1.00 88.94 87 PRO A O 1
ATOM 671 N N . LEU A 1 88 ? 3.121 -2.903 15.836 1.00 88.88 88 LEU A N 1
ATOM 672 C CA . LEU A 1 88 ? 1.838 -3.580 15.609 1.00 88.88 88 LEU A CA 1
ATOM 673 C C . LEU A 1 88 ? 1.638 -4.864 16.438 1.00 88.88 88 LEU A C 1
ATOM 675 O O . LEU A 1 88 ? 0.545 -5.422 16.451 1.00 88.88 88 LEU A O 1
ATOM 679 N N . GLU A 1 89 ? 2.665 -5.334 17.148 1.00 86.56 89 GLU A N 1
ATOM 680 C CA . GLU A 1 89 ? 2.704 -6.633 17.844 1.00 86.56 89 GLU A CA 1
ATOM 681 C C . GLU A 1 89 ? 1.460 -6.926 18.697 1.00 86.56 89 GLU A C 1
ATOM 683 O O . GLU A 1 89 ? 0.939 -8.041 18.688 1.00 86.56 89 GLU A O 1
ATOM 688 N N . ASN A 1 90 ? 0.951 -5.918 19.409 1.00 85.56 90 ASN A N 1
ATOM 689 C CA . ASN A 1 90 ? -0.211 -6.071 20.285 1.00 85.56 90 ASN A CA 1
ATOM 690 C C . ASN A 1 90 ? -1.557 -6.022 19.540 1.00 85.56 90 ASN A C 1
ATOM 692 O O . ASN A 1 90 ? -2.559 -6.490 20.078 1.00 85.56 90 ASN A O 1
ATOM 696 N N . GLU A 1 91 ? -1.596 -5.459 18.329 1.00 86.38 91 GLU A N 1
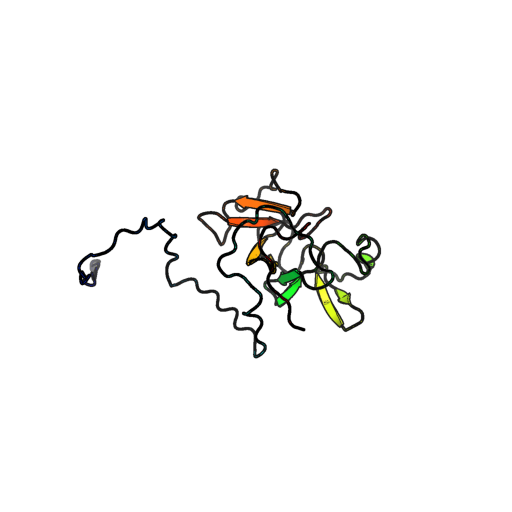ATOM 697 C CA . GLU A 1 91 ? -2.807 -5.382 17.501 1.00 86.38 91 GLU A CA 1
ATOM 698 C C . GLU A 1 91 ? -2.961 -6.593 16.578 1.00 86.38 91 GLU A C 1
ATOM 700 O O . GLU A 1 91 ? -4.083 -6.958 16.264 1.00 86.38 91 GLU A O 1
ATOM 705 N N . ILE A 1 92 ? -1.888 -7.304 16.210 1.00 86.75 92 ILE A N 1
ATOM 706 C CA . ILE A 1 92 ? -1.991 -8.487 15.327 1.00 86.75 92 ILE A CA 1
ATOM 707 C C . ILE A 1 92 ? -3.008 -9.519 15.858 1.00 86.75 92 ILE A C 1
ATOM 709 O O . ILE A 1 92 ? -3.710 -10.167 15.085 1.00 86.75 92 ILE A O 1
ATOM 713 N N . ALA A 1 93 ? -3.150 -9.644 17.182 1.00 89.38 93 ALA A N 1
ATOM 714 C CA . ALA A 1 93 ? -4.113 -10.551 17.808 1.00 89.38 93 ALA A CA 1
ATOM 715 C C . ALA A 1 93 ? -5.597 -10.177 17.582 1.00 89.38 93 ALA A C 1
ATOM 717 O O . ALA A 1 93 ? -6.469 -11.013 17.826 1.00 89.38 93 ALA A O 1
ATOM 718 N N . THR A 1 94 ? -5.908 -8.948 17.153 1.00 91.25 94 THR A N 1
ATOM 719 C CA . THR A 1 94 ? -7.280 -8.494 16.856 1.00 91.25 94 THR A CA 1
ATOM 720 C C . THR A 1 94 ? -7.677 -8.720 15.402 1.00 91.25 94 THR A C 1
ATOM 722 O O . THR A 1 94 ? -8.844 -8.521 15.053 1.00 91.25 94 THR A O 1
ATOM 725 N N . PHE A 1 95 ? -6.732 -9.130 14.555 1.00 95.81 95 PHE A N 1
ATOM 726 C CA . PHE A 1 95 ? -6.972 -9.302 13.133 1.00 95.81 95 PHE A CA 1
ATOM 727 C C . PHE A 1 95 ? -7.848 -10.522 12.882 1.00 95.81 95 PHE A C 1
ATOM 729 O O . PHE A 1 95 ? -7.732 -11.562 13.534 1.00 95.81 95 PHE A O 1
ATOM 736 N N . ASP A 1 96 ? -8.744 -10.400 11.911 1.00 96.50 96 ASP A N 1
ATOM 737 C CA . ASP A 1 96 ? -9.507 -11.542 11.446 1.00 96.50 96 ASP A CA 1
ATOM 738 C C . ASP A 1 96 ? -8.679 -12.443 10.513 1.00 96.50 96 ASP A C 1
ATOM 740 O O . ASP A 1 96 ? -7.513 -12.197 10.200 1.00 96.50 96 ASP A O 1
ATOM 744 N N . ARG A 1 97 ? -9.310 -13.519 10.032 1.00 96.00 97 ARG A N 1
ATOM 745 C CA . ARG A 1 97 ? -8.697 -14.494 9.111 1.00 96.00 97 ARG A CA 1
ATOM 746 C C . ARG A 1 97 ? -8.213 -13.909 7.775 1.00 96.00 97 ARG A C 1
ATOM 748 O O . ARG A 1 97 ? -7.581 -14.634 7.016 1.00 96.00 97 ARG A O 1
ATOM 755 N N . TYR A 1 98 ? -8.583 -12.672 7.451 1.00 96.75 98 TYR A N 1
ATOM 756 C CA . TYR A 1 98 ? -8.164 -11.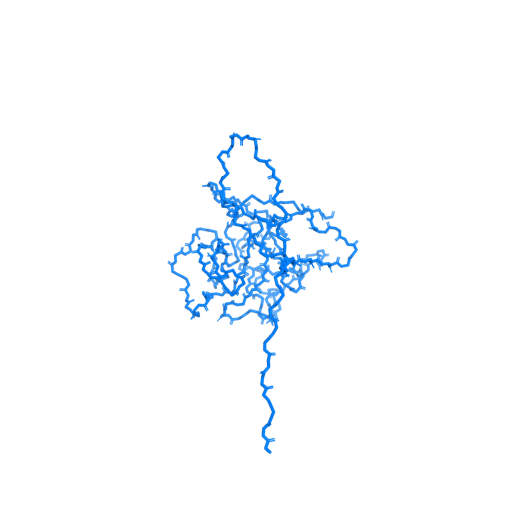949 6.252 1.00 96.75 98 TYR A CA 1
ATOM 757 C C . TYR A 1 98 ? -7.307 -10.722 6.582 1.00 96.75 98 TYR A C 1
ATOM 759 O O . TYR A 1 98 ? -7.135 -9.856 5.726 1.00 96.75 98 TYR A O 1
ATOM 767 N N . HIS A 1 99 ? -6.771 -10.677 7.805 1.00 96.75 99 HIS A N 1
ATOM 768 C CA . HIS A 1 99 ? -5.844 -9.671 8.311 1.00 96.75 99 HIS A CA 1
ATOM 769 C C . HIS A 1 99 ? -6.395 -8.246 8.440 1.00 96.75 99 HIS A C 1
ATOM 771 O O . HIS A 1 99 ? -5.627 -7.286 8.515 1.00 96.75 99 HIS A O 1
ATOM 777 N N . GLY A 1 100 ? -7.717 -8.086 8.475 1.00 96.69 100 GLY A N 1
ATOM 778 C CA . GLY A 1 100 ? -8.329 -6.796 8.773 1.00 96.69 100 GLY A CA 1
ATOM 779 C C . GLY A 1 100 ? -8.916 -6.752 10.175 1.00 96.69 100 GLY A C 1
ATOM 780 O O . GLY A 1 100 ? -9.199 -7.785 10.787 1.00 96.69 100 GLY A O 1
ATOM 781 N N . HIS A 1 101 ? -9.124 -5.543 10.690 1.00 96.62 101 HIS A N 1
ATOM 782 C CA . HIS A 1 101 ? -9.781 -5.330 11.980 1.00 96.62 101 HIS A CA 1
ATOM 783 C C . HIS A 1 101 ? -10.433 -3.943 12.075 1.00 96.62 101 HIS A C 1
ATOM 785 O O . HIS A 1 101 ? -10.049 -3.028 11.343 1.00 96.62 101 HIS A O 1
ATOM 791 N N . PRO A 1 102 ? -11.462 -3.760 12.926 1.00 94.31 102 PRO A N 1
ATOM 792 C CA . PRO A 1 102 ? -12.034 -2.448 13.193 1.00 94.31 102 PRO A CA 1
ATOM 793 C C . PRO A 1 102 ? -11.269 -1.704 14.294 1.00 94.31 102 PRO A C 1
ATOM 795 O O . PRO A 1 102 ? -10.971 -2.268 15.343 1.00 94.31 102 PRO A O 1
ATOM 798 N N . GLN A 1 103 ? -11.072 -0.394 14.125 1.00 89.25 103 GLN A N 1
ATOM 799 C CA . GLN A 1 103 ? -10.709 0.462 15.262 1.00 89.25 103 GLN A CA 1
ATOM 800 C C . GLN A 1 103 ? -11.901 0.650 16.219 1.00 89.25 103 GLN A C 1
ATOM 802 O O . GLN A 1 103 ? -13.037 0.291 15.904 1.00 89.25 103 GLN A O 1
ATOM 807 N N . GLN A 1 104 ? -11.680 1.303 17.365 1.00 86.62 104 GLN A N 1
ATOM 808 C CA . GLN A 1 104 ? -12.710 1.549 18.392 1.00 86.62 104 GLN A CA 1
ATOM 809 C C . GLN A 1 104 ? -13.970 2.266 17.871 1.00 86.62 104 GLN A C 1
ATOM 811 O O . GLN A 1 104 ? -15.063 2.057 18.390 1.00 86.62 104 GLN A O 1
ATOM 816 N N . THR A 1 105 ? -13.837 3.100 16.837 1.00 87.38 105 THR A N 1
ATOM 817 C CA . THR A 1 105 ? -14.961 3.800 16.187 1.00 87.38 105 THR A CA 1
ATOM 818 C C . THR A 1 105 ? -15.602 2.999 15.044 1.00 87.38 105 THR A C 1
ATOM 820 O O . THR A 1 105 ? -16.496 3.500 14.366 1.00 87.38 105 THR A O 1
ATOM 823 N N . GLY A 1 106 ? -15.166 1.756 14.821 1.00 89.75 106 GLY A N 1
ATOM 824 C CA . GLY A 1 106 ? -15.757 0.809 13.874 1.00 89.75 106 GLY A CA 1
ATOM 825 C C . GLY A 1 106 ? -15.194 0.843 12.451 1.00 89.75 106 GLY A C 1
ATOM 826 O O . GLY A 1 106 ? -15.637 0.053 11.621 1.00 89.75 106 GLY A O 1
ATOM 827 N N . GLN A 1 107 ? -14.231 1.718 12.134 1.00 92.38 107 GLN A N 1
ATOM 828 C CA . GLN A 1 107 ? -13.602 1.712 10.807 1.00 92.38 107 GLN A CA 1
ATOM 829 C C . GLN A 1 107 ? -12.726 0.466 10.649 1.00 92.38 107 GLN A C 1
ATOM 831 O O . GLN A 1 107 ? -11.696 0.338 11.309 1.00 92.38 107 GLN A O 1
ATOM 836 N N . TYR A 1 108 ? -13.146 -0.431 9.763 1.00 96.44 108 TYR A N 1
ATOM 837 C CA . TYR A 1 108 ? -12.400 -1.623 9.383 1.00 96.44 108 TYR A CA 1
ATOM 838 C C . TYR A 1 108 ? -11.266 -1.264 8.413 1.00 96.44 108 TYR A C 1
ATOM 840 O O . TYR A 1 108 ? -11.472 -0.458 7.500 1.00 96.44 108 TYR A O 1
ATOM 848 N N . HIS A 1 109 ? -10.078 -1.820 8.638 1.00 97.19 109 HIS A N 1
ATOM 849 C CA . HIS A 1 109 ? -8.860 -1.479 7.905 1.00 97.19 109 HIS A CA 1
ATOM 850 C C . HIS A 1 109 ? -7.832 -2.620 7.920 1.00 97.19 109 HIS A C 1
ATOM 852 O O . HIS A 1 109 ? -7.958 -3.568 8.697 1.00 97.19 109 HIS A O 1
ATOM 858 N N . TYR A 1 110 ? -6.825 -2.506 7.052 1.00 97.94 110 TYR A N 1
ATOM 859 C CA . TYR A 1 110 ? -5.684 -3.418 6.953 1.00 97.94 110 TYR A CA 1
ATOM 860 C C . TYR A 1 110 ? -4.380 -2.691 7.294 1.00 97.94 110 TYR A C 1
ATOM 862 O O . TYR A 1 110 ? -4.142 -1.598 6.782 1.00 97.94 110 TYR A O 1
ATOM 870 N N . HIS A 1 111 ? -3.524 -3.321 8.100 1.00 97.12 111 HIS A N 1
ATOM 871 C CA . HIS A 1 111 ? -2.125 -2.904 8.300 1.00 97.12 111 HIS A CA 1
ATOM 872 C C . HIS A 1 111 ? -1.129 -3.795 7.546 1.00 97.12 111 HIS A C 1
ATOM 874 O O . HIS A 1 111 ? 0.003 -3.391 7.300 1.00 97.12 111 HIS A O 1
ATOM 880 N N . ILE A 1 112 ? -1.551 -5.016 7.210 1.00 96.88 112 ILE A N 1
ATOM 881 C CA . ILE A 1 112 ? -0.738 -6.057 6.572 1.00 96.88 112 ILE A CA 1
ATOM 882 C C . ILE A 1 112 ? -1.508 -6.665 5.391 1.00 96.88 112 ILE A C 1
ATOM 884 O O . ILE A 1 112 ? -2.613 -6.217 5.078 1.00 96.88 112 ILE A O 1
ATOM 888 N N . GLU A 1 113 ? -0.934 -7.683 4.742 1.00 97.81 113 GLU A N 1
ATOM 889 C CA . GLU A 1 113 ? -1.495 -8.305 3.537 1.00 97.81 113 GLU A CA 1
ATOM 890 C C . GLU A 1 113 ? -2.978 -8.698 3.664 1.00 97.81 113 GLU A C 1
ATOM 892 O O . GLU A 1 113 ? -3.301 -9.583 4.461 1.00 97.81 113 GLU A O 1
ATOM 897 N N . PRO A 1 114 ? -3.881 -8.116 2.849 1.00 97.31 114 PRO A N 1
ATOM 898 C CA . PRO A 1 114 ? -5.287 -8.505 2.819 1.00 97.31 114 PRO A CA 1
ATOM 899 C C . PRO A 1 114 ? -5.495 -9.871 2.139 1.00 97.31 114 PRO A C 1
ATOM 901 O O . PRO A 1 114 ? -5.763 -9.958 0.936 1.00 97.31 114 PRO A O 1
ATOM 904 N N . LEU A 1 115 ? -5.468 -10.954 2.926 1.00 97.06 115 LEU A N 1
ATOM 905 C CA . LEU A 1 115 ? -5.506 -12.340 2.415 1.00 97.06 115 LEU A CA 1
ATOM 906 C C . LEU A 1 115 ? -6.762 -12.731 1.627 1.00 97.06 115 LEU A C 1
ATOM 908 O O . LEU A 1 115 ? -6.827 -13.818 1.054 1.00 97.06 115 LEU A O 1
ATOM 912 N N . PHE A 1 116 ? -7.792 -11.885 1.606 1.00 94.06 116 PHE A N 1
ATOM 913 C CA . PHE A 1 116 ? -8.976 -12.141 0.790 1.00 94.06 116 PHE A CA 1
ATOM 914 C C . PHE A 1 116 ? -8.684 -12.060 -0.718 1.00 94.06 116 PHE A C 1
ATOM 916 O O . PHE A 1 116 ? -9.345 -12.753 -1.491 1.00 94.06 116 PHE A O 1
ATOM 923 N N . PHE A 1 117 ? -7.736 -11.216 -1.138 1.00 94.38 117 PHE A N 1
ATOM 924 C CA . PHE A 1 117 ? -7.472 -10.941 -2.559 1.00 94.38 117 PHE A CA 1
ATOM 925 C C . PHE A 1 117 ? -5.989 -10.772 -2.928 1.00 94.38 117 PHE A C 1
ATOM 927 O O . PHE A 1 117 ? -5.699 -10.583 -4.104 1.00 94.38 117 PHE A O 1
ATOM 934 N N . SER A 1 118 ? -5.075 -10.846 -1.960 1.00 97.62 118 SER A N 1
ATOM 935 C CA . SER A 1 118 ? -3.622 -10.902 -2.165 1.00 97.62 118 SER A CA 1
ATOM 936 C C . SER A 1 118 ? -3.055 -11.917 -1.188 1.00 97.62 118 SER A C 1
ATOM 938 O O . SER A 1 118 ? -3.390 -11.855 -0.008 1.00 97.62 118 SER A O 1
ATOM 940 N N . ASN A 1 119 ? -2.254 -12.869 -1.651 1.00 97.62 119 ASN A N 1
ATOM 941 C CA . ASN A 1 119 ? -1.582 -13.813 -0.758 1.00 97.62 119 ASN A CA 1
ATOM 942 C C . ASN A 1 119 ? -0.285 -14.313 -1.384 1.00 97.62 119 ASN A C 1
ATOM 944 O O . ASN A 1 119 ? -0.322 -15.232 -2.207 1.00 97.62 119 ASN A O 1
ATOM 948 N N . ASP A 1 120 ? 0.839 -13.720 -0.975 1.00 97.88 120 ASP A N 1
ATOM 949 C CA . ASP A 1 120 ? 2.167 -14.064 -1.491 1.00 97.88 120 ASP A CA 1
ATOM 950 C C . ASP A 1 120 ? 2.183 -14.093 -3.036 1.00 97.88 120 ASP A C 1
ATOM 952 O O . ASP A 1 120 ? 2.631 -15.044 -3.685 1.00 97.88 120 ASP A O 1
ATOM 956 N N . ASP A 1 121 ? 1.599 -13.063 -3.644 1.00 98.06 121 ASP A N 1
ATOM 957 C CA . ASP A 1 121 ? 1.391 -12.947 -5.085 1.00 98.06 121 ASP A CA 1
ATOM 958 C C . ASP A 1 121 ? 1.801 -11.558 -5.600 1.00 98.06 121 ASP A C 1
ATOM 960 O O . ASP A 1 121 ? 2.460 -10.792 -4.903 1.00 98.06 121 ASP A O 1
ATOM 964 N N . ASN A 1 122 ? 1.454 -11.250 -6.848 1.00 97.88 122 ASN A N 1
ATOM 965 C CA . ASN A 1 122 ? 1.701 -9.959 -7.488 1.00 97.88 122 ASN A CA 1
ATOM 966 C C . ASN A 1 122 ? 0.398 -9.212 -7.813 1.00 97.88 122 ASN A C 1
ATOM 968 O O . ASN A 1 122 ? 0.333 -8.438 -8.772 1.00 97.88 122 ASN A O 1
ATOM 972 N N . SER A 1 123 ? -0.662 -9.474 -7.044 1.00 98.00 123 SER A N 1
ATOM 973 C CA . SER A 1 123 ? -1.977 -8.867 -7.240 1.00 98.00 123 SER A CA 1
ATOM 974 C C . SER A 1 123 ? -1.959 -7.386 -6.861 1.00 98.00 123 SER A C 1
ATOM 976 O O . SER A 1 123 ? -1.273 -6.977 -5.925 1.00 98.00 123 SER A O 1
ATOM 978 N N . LEU A 1 124 ? -2.742 -6.561 -7.563 1.00 98.38 124 LEU A N 1
ATOM 979 C CA . LEU A 1 124 ? -2.964 -5.170 -7.164 1.00 98.38 124 LEU A CA 1
ATOM 980 C C . LEU A 1 124 ? -3.773 -5.139 -5.862 1.00 98.38 124 LEU A C 1
ATOM 982 O O . LEU A 1 124 ? -4.932 -5.558 -5.830 1.00 98.38 124 LEU A O 1
ATOM 986 N N . VAL A 1 125 ? -3.181 -4.588 -4.805 1.00 98.56 125 VAL A N 1
ATOM 987 C CA . VAL A 1 125 ? -3.823 -4.464 -3.495 1.00 98.56 125 VAL A CA 1
ATOM 988 C C . VAL A 1 125 ? -4.631 -3.180 -3.389 1.00 98.56 125 VAL A C 1
ATOM 990 O O . VAL A 1 125 ? -5.732 -3.183 -2.832 1.00 98.56 125 VAL A O 1
ATOM 993 N N . GLY A 1 126 ? -4.098 -2.067 -3.888 1.00 97.56 126 GLY A N 1
ATOM 994 C CA . GLY A 1 126 ? -4.699 -0.754 -3.691 1.00 97.56 126 GLY A CA 1
ATOM 995 C C . GLY A 1 126 ? -3.815 0.395 -4.142 1.00 97.56 126 GLY A C 1
ATOM 996 O O . GLY A 1 126 ? -2.883 0.210 -4.917 1.00 97.56 126 GLY A O 1
ATOM 997 N N . PHE A 1 127 ? -4.120 1.588 -3.642 1.00 97.12 127 PHE A N 1
ATOM 998 C CA . PHE A 1 127 ? -3.366 2.811 -3.905 1.00 97.12 127 PHE A CA 1
ATOM 999 C C . PHE A 1 127 ? -3.170 3.593 -2.612 1.00 97.12 127 PHE A C 1
ATOM 1001 O O . PHE A 1 127 ? -4.101 3.723 -1.810 1.00 97.12 127 PHE A O 1
ATOM 1008 N N . LEU A 1 128 ? -1.980 4.161 -2.434 1.00 96.94 128 LEU A N 1
ATOM 1009 C CA . LEU A 1 128 ? -1.717 5.106 -1.353 1.00 96.94 128 LEU A CA 1
ATOM 1010 C C . LEU A 1 128 ? -2.146 6.527 -1.740 1.00 96.94 128 LEU A C 1
ATOM 1012 O O . LEU A 1 128 ? -2.363 6.843 -2.912 1.00 96.94 128 LEU A O 1
ATOM 1016 N N . LEU A 1 129 ? -2.289 7.405 -0.743 1.00 95.12 129 LEU A N 1
ATOM 1017 C CA . LEU A 1 129 ? -2.752 8.790 -0.923 1.00 95.12 129 LEU A CA 1
ATOM 1018 C C . LEU A 1 129 ? -1.831 9.655 -1.791 1.00 95.12 129 LEU A C 1
ATOM 1020 O O . LEU A 1 129 ? -2.248 10.708 -2.271 1.00 95.12 129 LEU A O 1
ATOM 1024 N N . ASP A 1 130 ? -0.583 9.245 -1.990 1.00 95.50 130 ASP A N 1
ATOM 1025 C CA . ASP A 1 130 ? 0.342 9.899 -2.915 1.00 95.50 130 ASP A CA 1
ATOM 1026 C C . ASP A 1 130 ? 0.140 9.488 -4.381 1.00 95.50 130 ASP A C 1
ATOM 1028 O O . ASP A 1 130 ? 0.719 10.105 -5.275 1.00 95.50 130 ASP A O 1
ATOM 1032 N N . GLY A 1 131 ? -0.749 8.522 -4.629 1.00 94.88 131 GLY A N 1
ATOM 1033 C CA . GLY A 1 131 ? -1.211 8.094 -5.945 1.00 94.88 131 GLY A CA 1
ATOM 1034 C C . GLY A 1 131 ? -0.502 6.864 -6.508 1.00 94.88 131 GLY A C 1
ATOM 1035 O O . GLY A 1 131 ? -0.895 6.411 -7.582 1.00 94.88 131 GLY A O 1
ATOM 1036 N N . PHE A 1 132 ? 0.504 6.312 -5.823 1.00 97.81 132 PHE A N 1
ATOM 1037 C CA . PHE A 1 132 ? 1.195 5.110 -6.293 1.00 97.81 132 PHE A CA 1
ATOM 1038 C C . PHE A 1 132 ? 0.452 3.819 -5.895 1.00 97.81 132 PHE A C 1
ATOM 1040 O O . PHE A 1 132 ? -0.173 3.768 -4.826 1.00 97.81 132 PHE A O 1
ATOM 1047 N N . PRO A 1 133 ? 0.479 2.783 -6.755 1.00 98.06 133 PRO A N 1
ATOM 1048 C CA . PRO A 1 133 ? -0.161 1.505 -6.470 1.00 98.06 133 PRO A CA 1
ATOM 1049 C C . PRO A 1 133 ? 0.624 0.695 -5.431 1.00 98.06 133 PRO A C 1
ATOM 1051 O O . PRO A 1 133 ? 1.843 0.813 -5.314 1.00 98.06 133 PRO A O 1
ATOM 1054 N N . VAL A 1 134 ? -0.101 -0.156 -4.712 1.00 98.69 134 VAL A N 1
ATOM 1055 C CA . VAL A 1 134 ? 0.422 -1.174 -3.796 1.00 98.69 134 VAL A CA 1
ATOM 1056 C C . VAL A 1 134 ? 0.104 -2.540 -4.390 1.00 98.69 134 VAL A C 1
ATOM 1058 O O . VAL A 1 134 ? -1.057 -2.802 -4.714 1.00 98.69 134 VAL A O 1
ATOM 1061 N N . TYR A 1 135 ? 1.105 -3.403 -4.509 1.00 98.62 135 TYR A N 1
ATOM 1062 C CA . TYR A 1 135 ? 0.983 -4.787 -4.961 1.00 98.62 135 TYR A CA 1
ATOM 1063 C C . TYR A 1 135 ? 1.276 -5.771 -3.826 1.00 98.62 135 TYR A C 1
ATOM 1065 O O . TYR A 1 135 ? 1.781 -5.386 -2.770 1.00 98.62 135 TYR A O 1
ATOM 1073 N N . GLY A 1 136 ? 0.940 -7.043 -4.048 1.00 98.44 136 GLY A N 1
ATOM 1074 C CA . GLY A 1 136 ? 1.354 -8.157 -3.196 1.00 98.44 136 GLY A CA 1
ATOM 1075 C C . GLY A 1 136 ? 2.880 -8.310 -3.109 1.00 98.44 136 GLY A C 1
ATOM 1076 O O . GLY A 1 136 ? 3.649 -7.474 -3.585 1.00 98.44 136 GLY A O 1
ATOM 1077 N N . GLN A 1 137 ? 3.337 -9.391 -2.484 1.00 98.56 137 GLN A N 1
ATOM 1078 C CA . GLN A 1 137 ? 4.754 -9.576 -2.140 1.00 98.56 137 GLN A CA 1
ATOM 1079 C C . GLN A 1 137 ? 5.703 -9.770 -3.331 1.00 98.56 137 GLN A C 1
ATOM 1081 O O . GLN A 1 137 ? 6.918 -9.685 -3.161 1.00 98.56 137 GLN A O 1
ATOM 1086 N N . LYS A 1 138 ? 5.177 -10.061 -4.523 1.00 98.62 138 LYS A N 1
ATOM 1087 C CA . LYS A 1 138 ? 5.971 -10.434 -5.696 1.00 98.62 138 LYS A CA 1
ATOM 1088 C C . LYS A 1 138 ? 5.885 -9.408 -6.809 1.00 98.62 138 LYS A C 1
ATOM 1090 O O . LYS A 1 138 ? 4.855 -8.776 -7.037 1.00 98.62 138 LYS A O 1
ATOM 1095 N N . ASP A 1 139 ? 6.970 -9.341 -7.560 1.00 98.38 139 ASP A N 1
ATOM 1096 C CA . ASP A 1 139 ? 7.062 -8.658 -8.835 1.00 98.38 139 ASP A CA 1
ATOM 1097 C C . ASP A 1 139 ? 6.159 -9.300 -9.897 1.00 98.38 139 ASP A C 1
ATOM 1099 O O . ASP A 1 139 ? 5.650 -10.424 -9.771 1.00 98.38 139 ASP A O 1
ATOM 1103 N N . ARG A 1 140 ? 5.992 -8.601 -11.023 1.00 97.38 140 ARG A N 1
ATOM 1104 C CA . ARG A 1 140 ? 5.209 -9.098 -12.167 1.00 97.38 140 ARG A CA 1
ATOM 1105 C C . ARG A 1 140 ? 5.640 -10.491 -12.642 1.00 97.38 140 ARG A C 1
ATOM 1107 O O . ARG A 1 140 ? 4.804 -11.251 -13.131 1.00 97.38 140 ARG A O 1
ATOM 1114 N N . ASP A 1 141 ? 6.923 -10.817 -12.545 1.00 97.00 141 ASP A N 1
ATOM 1115 C CA . ASP A 1 141 ? 7.472 -12.108 -12.969 1.00 97.00 141 ASP A CA 1
ATOM 1116 C C . ASP A 1 141 ? 7.329 -13.225 -11.917 1.00 97.00 141 ASP A C 1
ATOM 1118 O O . ASP A 1 141 ? 7.685 -14.373 -12.186 1.00 97.00 141 ASP A O 1
ATOM 1122 N N . GLY A 1 142 ? 6.757 -12.911 -10.751 1.00 97.81 142 GLY A N 1
ATOM 1123 C CA . GLY A 1 142 ? 6.533 -13.844 -9.651 1.00 97.81 142 GLY A CA 1
ATOM 1124 C C . GLY A 1 142 ? 7.734 -14.015 -8.720 1.00 97.81 142 GLY A C 1
ATOM 1125 O O . GLY A 1 142 ? 7.702 -14.897 -7.859 1.00 97.81 142 GLY A O 1
ATOM 1126 N N . THR A 1 143 ? 8.788 -13.217 -8.886 1.00 98.25 143 THR A N 1
ATOM 1127 C CA . THR A 1 143 ? 9.928 -13.179 -7.964 1.00 98.25 143 THR A CA 1
ATOM 1128 C C . THR A 1 143 ? 9.685 -12.196 -6.821 1.00 98.25 143 THR A C 1
ATOM 1130 O O . THR A 1 143 ? 8.777 -11.374 -6.887 1.00 98.25 143 THR A O 1
ATOM 1133 N N . TYR A 1 144 ? 10.459 -12.303 -5.741 1.00 98.38 144 TYR A N 1
ATOM 1134 C CA . TYR A 1 144 ? 10.440 -11.290 -4.686 1.00 98.38 144 TYR A CA 1
ATOM 1135 C C . TYR A 1 144 ? 11.383 -10.145 -5.070 1.00 98.38 144 TYR A C 1
ATOM 1137 O O . TYR A 1 144 ? 12.535 -10.436 -5.421 1.00 98.38 144 TYR A O 1
ATOM 1145 N N . PRO A 1 145 ? 10.947 -8.880 -4.965 1.00 97.62 145 PRO A N 1
ATOM 1146 C CA . PRO A 1 145 ? 11.810 -7.736 -5.218 1.00 97.62 145 PRO A CA 1
ATOM 1147 C C . PRO A 1 145 ? 12.955 -7.711 -4.200 1.00 97.62 145 PRO A C 1
ATOM 1149 O O . PRO A 1 145 ? 12.771 -7.970 -3.010 1.00 97.62 145 PRO A O 1
ATOM 1152 N N . THR A 1 146 ? 14.163 -7.397 -4.665 1.00 97.31 146 THR A N 1
ATOM 1153 C CA . THR A 1 146 ? 15.377 -7.343 -3.823 1.00 97.31 146 THR A CA 1
ATOM 1154 C C . THR A 1 146 ? 15.935 -5.931 -3.658 1.00 97.31 146 THR A C 1
ATOM 1156 O O . THR A 1 146 ? 16.982 -5.747 -3.041 1.00 97.31 146 THR A O 1
ATOM 1159 N N . ASP A 1 147 ? 15.275 -4.943 -4.255 1.00 97.62 147 ASP A N 1
ATOM 1160 C CA . ASP A 1 147 ? 15.726 -3.559 -4.404 1.00 97.62 147 ASP A CA 1
ATOM 1161 C C . ASP A 1 147 ? 14.701 -2.540 -3.877 1.00 97.62 147 ASP A C 1
ATOM 1163 O O . ASP A 1 147 ? 14.694 -1.387 -4.311 1.00 97.62 147 ASP A O 1
ATOM 1167 N N . LEU A 1 148 ? 13.851 -2.958 -2.931 1.00 98.25 148 LEU A N 1
ATOM 1168 C CA . LEU A 1 148 ? 12.905 -2.071 -2.255 1.00 98.25 148 LEU A CA 1
ATOM 1169 C C . LEU A 1 148 ? 13.639 -0.951 -1.500 1.00 98.25 148 LEU A C 1
ATOM 1171 O O . LEU A 1 148 ? 14.651 -1.185 -0.835 1.00 98.25 148 LEU A O 1
ATOM 1175 N N . ASP A 1 149 ? 13.110 0.267 -1.598 1.00 98.06 149 ASP A N 1
ATOM 1176 C CA . ASP A 1 149 ? 13.537 1.413 -0.799 1.00 98.06 149 ASP A CA 1
ATOM 1177 C C . ASP A 1 149 ? 12.894 1.421 0.601 1.00 98.06 149 ASP A C 1
ATOM 1179 O O . ASP A 1 149 ? 12.064 0.574 0.933 1.00 98.06 149 ASP A O 1
ATOM 1183 N N . ASP A 1 150 ? 13.246 2.411 1.430 1.00 97.38 150 ASP A N 1
ATOM 1184 C CA . ASP A 1 150 ? 12.745 2.526 2.811 1.00 97.38 150 ASP A CA 1
ATOM 1185 C C . ASP A 1 150 ? 11.211 2.686 2.906 1.00 97.38 150 ASP A C 1
ATOM 1187 O O . ASP A 1 150 ? 10.637 2.574 3.989 1.00 97.38 150 ASP A O 1
ATOM 1191 N N . ALA A 1 151 ? 10.526 2.977 1.795 1.00 97.75 151 ALA A N 1
ATOM 1192 C CA . ALA A 1 151 ? 9.074 3.076 1.744 1.00 97.75 151 ALA A CA 1
ATOM 1193 C C . ALA A 1 151 ? 8.398 1.763 1.319 1.00 97.75 151 ALA A C 1
ATOM 1195 O O . ALA A 1 151 ? 7.172 1.757 1.193 1.00 97.75 151 ALA A O 1
ATOM 1196 N N . ASN A 1 152 ? 9.157 0.669 1.171 1.00 98.12 152 ASN A N 1
ATOM 1197 C CA . ASN A 1 152 ? 8.730 -0.619 0.617 1.00 98.12 152 ASN A CA 1
ATOM 1198 C C . ASN A 1 152 ? 8.361 -0.568 -0.869 1.00 98.12 152 ASN A C 1
ATOM 1200 O O . ASN A 1 152 ? 7.497 -1.316 -1.323 1.00 98.12 152 ASN A O 1
ATOM 1204 N N . GLY A 1 153 ? 8.989 0.306 -1.654 1.00 98.44 153 GLY A N 1
ATOM 1205 C CA . GLY A 1 153 ? 8.703 0.384 -3.082 1.00 98.44 153 GLY A CA 1
ATOM 1206 C C . GLY A 1 153 ? 9.934 0.446 -3.965 1.00 98.44 153 GLY A C 1
ATOM 1207 O O . GLY A 1 153 ? 11.057 0.647 -3.513 1.00 98.44 153 GLY A O 1
ATOM 1208 N N . HIS A 1 154 ? 9.708 0.285 -5.261 1.00 98.56 154 HIS A N 1
ATOM 1209 C CA . HIS A 1 154 ? 10.731 0.410 -6.295 1.00 98.56 154 HIS A CA 1
ATOM 1210 C C . HIS A 1 154 ? 10.091 0.814 -7.631 1.00 98.56 154 HIS A C 1
ATOM 1212 O O . HIS A 1 154 ? 8.870 0.955 -7.729 1.00 98.56 154 HIS A O 1
ATOM 1218 N N . VAL A 1 155 ? 10.902 1.039 -8.669 1.00 98.38 155 VAL A N 1
ATOM 1219 C CA . VAL A 1 155 ? 10.405 1.326 -10.023 1.00 98.38 155 VAL A CA 1
ATOM 1220 C C . VAL A 1 155 ? 10.542 0.081 -10.883 1.00 98.38 155 VAL A C 1
ATOM 1222 O O . VAL A 1 155 ? 11.652 -0.3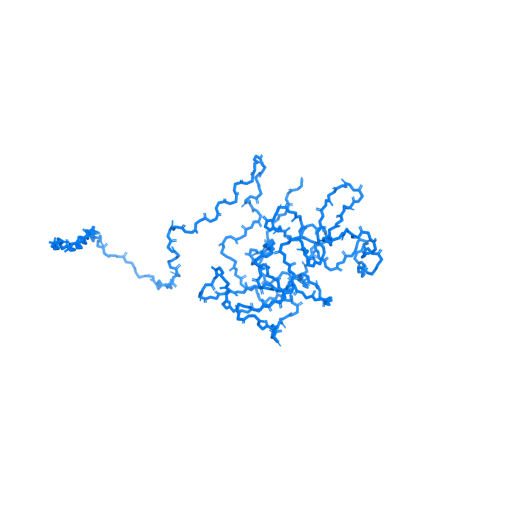57 -11.167 1.00 98.38 155 VAL A O 1
ATOM 1225 N N . GLY A 1 156 ? 9.418 -0.423 -11.376 1.00 97.50 156 GLY A N 1
ATOM 1226 C CA . GLY A 1 156 ? 9.387 -1.641 -12.174 1.00 97.50 156 GLY A CA 1
ATOM 1227 C C . GLY A 1 156 ? 8.105 -1.765 -12.982 1.00 97.50 156 GLY A C 1
ATOM 1228 O O . GLY A 1 156 ? 7.178 -0.964 -12.841 1.00 97.50 156 GLY A O 1
ATOM 1229 N N . VAL A 1 157 ? 8.076 -2.759 -13.868 1.00 97.62 157 VAL A N 1
ATOM 1230 C CA . VAL A 1 157 ? 6.906 -3.087 -14.689 1.00 97.62 157 VAL A CA 1
ATOM 1231 C C . VAL A 1 157 ? 5.939 -3.933 -13.877 1.00 97.62 157 VAL A C 1
ATOM 1233 O O . VAL A 1 157 ? 6.315 -4.993 -13.393 1.00 97.62 157 VAL A O 1
ATOM 1236 N N . THR A 1 158 ? 4.672 -3.530 -13.830 1.00 97.19 158 THR A N 1
ATOM 1237 C CA . THR A 1 158 ? 3.625 -4.263 -13.103 1.00 97.19 158 THR A CA 1
ATOM 1238 C C . THR A 1 158 ? 2.609 -4.879 -14.066 1.00 97.19 158 THR A C 1
ATOM 1240 O O . THR A 1 158 ? 2.698 -4.707 -15.287 1.00 97.19 158 THR A O 1
ATOM 1243 N N . LEU A 1 159 ? 1.631 -5.620 -13.534 1.00 94.25 159 LEU A N 1
ATOM 1244 C CA . LEU A 1 159 ? 0.525 -6.154 -14.336 1.00 94.25 159 LEU A CA 1
ATOM 1245 C C . LEU A 1 159 ? -0.314 -5.047 -15.000 1.00 94.25 159 LEU A C 1
ATOM 1247 O O . LEU A 1 159 ? -0.781 -5.241 -16.122 1.00 94.25 159 LEU A O 1
ATOM 1251 N N . ASP A 1 160 ? -0.457 -3.893 -14.343 1.00 95.88 160 ASP A N 1
ATOM 1252 C CA . ASP A 1 160 ? -1.287 -2.774 -14.812 1.00 95.88 160 ASP A CA 1
ATOM 1253 C C . ASP A 1 160 ? -0.474 -1.660 -15.494 1.00 95.88 160 ASP A C 1
ATOM 1255 O O . ASP A 1 160 ? -1.024 -0.870 -16.263 1.00 95.88 160 ASP A O 1
ATOM 1259 N N . TYR A 1 161 ? 0.842 -1.603 -15.254 1.00 95.12 161 TYR A N 1
ATOM 1260 C CA . TYR A 1 161 ? 1.739 -0.570 -15.775 1.00 95.12 161 TYR A CA 1
ATOM 1261 C C . TYR A 1 161 ? 2.879 -1.200 -16.587 1.00 95.12 161 TYR A C 1
ATOM 1263 O O . TYR A 1 161 ? 3.980 -1.424 -16.082 1.00 95.12 161 TYR A O 1
ATOM 1271 N N . SER A 1 162 ? 2.621 -1.463 -17.877 1.00 94.81 162 SER A N 1
ATOM 1272 C CA . SER A 1 162 ? 3.563 -2.146 -18.785 1.00 94.81 162 SER A CA 1
ATOM 1273 C C . SER A 1 162 ? 4.853 -1.373 -19.067 1.00 94.81 162 SER A C 1
ATOM 1275 O O . SER A 1 162 ? 5.874 -1.987 -19.359 1.00 94.81 162 SER A O 1
ATOM 1277 N N . GLU A 1 163 ? 4.800 -0.044 -18.974 1.00 94.19 163 GLU A N 1
ATOM 1278 C CA . GLU A 1 163 ? 5.952 0.853 -19.159 1.00 94.19 163 GLU A CA 1
ATOM 1279 C C . GLU A 1 163 ? 6.728 1.099 -17.856 1.00 94.19 163 GLU A C 1
ATOM 1281 O O . GLU A 1 163 ? 7.747 1.785 -17.851 1.00 94.19 163 GLU A O 1
ATOM 1286 N N . GLY A 1 164 ? 6.241 0.535 -16.751 1.00 95.69 164 GLY A N 1
ATOM 1287 C CA . GLY A 1 164 ? 6.793 0.703 -15.420 1.00 95.69 164 GLY A CA 1
ATOM 1288 C C . GLY A 1 164 ? 6.299 1.939 -14.675 1.00 95.69 164 GLY A C 1
ATOM 1289 O O . GLY A 1 164 ? 5.933 2.963 -15.254 1.00 95.69 164 GLY A O 1
ATOM 1290 N N . ILE A 1 165 ? 6.265 1.815 -13.352 1.00 97.44 165 ILE A N 1
ATOM 1291 C CA . ILE A 1 165 ? 5.891 2.870 -12.411 1.00 97.44 165 ILE A CA 1
ATOM 1292 C C . ILE A 1 165 ? 6.587 2.606 -11.073 1.00 97.44 165 ILE A C 1
ATOM 1294 O O . ILE A 1 165 ? 6.936 1.463 -10.768 1.00 97.44 165 ILE A O 1
ATOM 1298 N N . TYR A 1 166 ? 6.783 3.647 -10.261 1.00 98.31 166 TYR A N 1
ATOM 1299 C CA . TYR A 1 166 ? 7.053 3.410 -8.846 1.00 98.31 166 TYR A CA 1
ATOM 1300 C C . TYR A 1 166 ? 5.834 2.751 -8.197 1.00 98.31 166 TYR A C 1
ATOM 1302 O O . TYR A 1 166 ? 4.706 3.199 -8.405 1.00 98.31 166 TYR A O 1
ATOM 1310 N N . HIS A 1 167 ? 6.048 1.696 -7.430 1.00 98.62 167 HIS A N 1
ATOM 1311 C CA . HIS A 1 167 ? 4.985 0.989 -6.736 1.00 98.62 167 HIS A CA 1
ATOM 1312 C C . HIS A 1 167 ? 5.503 0.376 -5.443 1.00 98.62 167 HIS A C 1
ATOM 1314 O O . HIS A 1 167 ? 6.699 0.121 -5.304 1.00 98.62 167 HIS A O 1
ATOM 1320 N N . TYR A 1 168 ? 4.586 0.181 -4.503 1.00 98.69 168 TYR A N 1
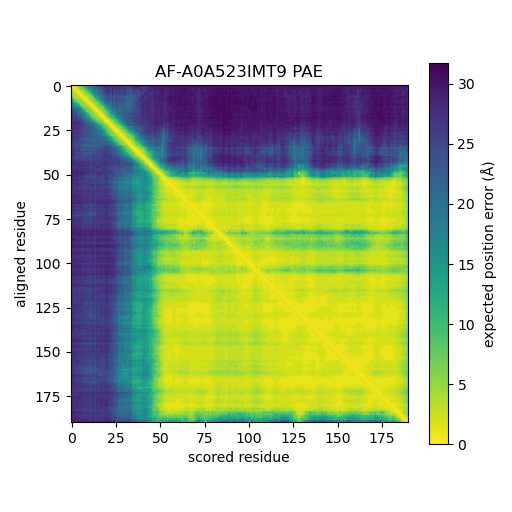ATOM 1321 C CA . TYR A 1 168 ? 4.863 -0.451 -3.222 1.00 98.69 168 TYR A CA 1
ATOM 1322 C C . TYR A 1 168 ? 4.607 -1.950 -3.299 1.00 98.69 168 TYR A C 1
ATOM 1324 O O . TYR A 1 168 ? 3.695 -2.387 -4.005 1.00 98.69 168 TYR A O 1
ATOM 1332 N N . HIS A 1 169 ? 5.346 -2.705 -2.501 1.00 98.62 169 HIS A N 1
ATOM 1333 C CA . HIS A 1 169 ? 5.099 -4.110 -2.236 1.00 98.62 169 HIS A CA 1
ATOM 1334 C C . HIS A 1 169 ? 4.704 -4.307 -0.786 1.00 98.62 169 HIS A C 1
ATOM 1336 O O . HIS A 1 169 ? 5.311 -3.750 0.130 1.00 98.62 169 HIS A O 1
ATOM 1342 N N . ILE A 1 170 ? 3.707 -5.161 -0.583 1.00 98.19 170 ILE A N 1
ATOM 1343 C CA . ILE A 1 170 ? 3.484 -5.726 0.736 1.00 98.19 170 ILE A CA 1
ATOM 1344 C C . ILE A 1 170 ? 4.659 -6.633 1.098 1.00 98.19 170 ILE A C 1
ATOM 1346 O O . ILE A 1 170 ? 5.080 -7.460 0.298 1.00 98.19 170 ILE A O 1
ATOM 1350 N N . THR A 1 171 ? 5.156 -6.521 2.323 1.00 97.38 171 THR A N 1
ATOM 1351 C CA . THR A 1 171 ? 6.153 -7.431 2.892 1.00 97.38 171 THR A CA 1
ATOM 1352 C C . THR A 1 171 ? 5.609 -8.134 4.130 1.00 97.38 171 THR A C 1
ATOM 1354 O O . THR A 1 171 ? 4.704 -7.643 4.806 1.00 97.38 171 THR A O 1
ATOM 1357 N N . SER A 1 172 ? 6.178 -9.300 4.439 1.00 94.31 172 SER A N 1
ATOM 1358 C CA . SER A 1 172 ? 5.857 -10.030 5.674 1.00 94.31 172 SER A CA 1
ATOM 1359 C C . SER A 1 172 ? 6.443 -9.364 6.928 1.00 94.31 172 SER A C 1
ATOM 1361 O O . SER A 1 172 ? 5.921 -9.562 8.022 1.00 94.31 172 SER A O 1
ATOM 1363 N N . ASP A 1 173 ? 7.486 -8.549 6.757 1.00 92.56 173 ASP A N 1
ATOM 1364 C CA . ASP A 1 173 ? 8.144 -7.785 7.818 1.00 92.56 173 ASP A CA 1
ATOM 1365 C C . ASP A 1 173 ? 7.779 -6.292 7.748 1.00 92.56 173 ASP A C 1
ATOM 1367 O O . ASP A 1 173 ? 7.282 -5.813 6.724 1.00 92.56 173 ASP A O 1
ATOM 1371 N N . GLU A 1 174 ? 8.040 -5.543 8.827 1.00 91.38 174 GLU A N 1
ATOM 1372 C CA . GLU A 1 174 ? 7.883 -4.081 8.856 1.00 91.38 174 GLU A CA 1
ATOM 1373 C C . GLU A 1 174 ? 8.656 -3.435 7.685 1.00 91.38 174 GLU A C 1
ATOM 1375 O O . GLU A 1 174 ? 9.805 -3.816 7.449 1.00 91.38 174 GLU A O 1
ATOM 1380 N N . PRO A 1 175 ? 8.071 -2.459 6.957 1.00 95.69 175 PRO A N 1
ATOM 1381 C CA . PRO A 1 175 ? 6.845 -1.699 7.237 1.00 95.69 175 PRO A CA 1
ATOM 1382 C C . PRO A 1 175 ? 5.539 -2.267 6.659 1.00 95.69 175 PRO A C 1
ATOM 1384 O O . PRO A 1 175 ? 4.544 -1.543 6.573 1.00 95.69 175 PRO A O 1
ATOM 1387 N N . TYR A 1 176 ? 5.512 -3.554 6.308 1.00 96.69 176 TYR A N 1
ATOM 1388 C CA . TYR A 1 176 ? 4.366 -4.260 5.735 1.00 96.69 176 TYR A CA 1
ATOM 1389 C C . TYR A 1 176 ? 3.881 -3.611 4.436 1.00 96.69 176 TYR A C 1
ATOM 1391 O O . TYR A 1 176 ? 4.359 -3.960 3.367 1.00 96.69 176 TYR A O 1
ATOM 1399 N N . ILE A 1 177 ? 2.961 -2.647 4.509 1.00 97.44 177 ILE A N 1
ATOM 1400 C CA . ILE A 1 177 ? 2.413 -1.946 3.343 1.00 97.44 177 ILE A CA 1
ATOM 1401 C C . ILE A 1 177 ? 3.346 -0.830 2.863 1.00 97.44 177 ILE A C 1
ATOM 1403 O O . ILE A 1 177 ? 3.549 -0.691 1.660 1.00 97.44 177 ILE A O 1
ATOM 1407 N N . SER A 1 178 ? 3.852 0.016 3.771 1.00 97.38 178 SER A N 1
ATOM 1408 C CA . SER A 1 178 ? 4.685 1.164 3.396 1.00 97.38 178 SER A CA 1
ATOM 1409 C C . SER A 1 178 ? 5.332 1.854 4.594 1.00 97.38 178 SER A C 1
ATOM 1411 O O . SER A 1 178 ? 4.667 2.143 5.591 1.00 97.38 178 SER A O 1
ATOM 1413 N N . GLY A 1 179 ? 6.617 2.194 4.460 1.00 96.31 179 GLY A N 1
ATOM 1414 C CA . GLY A 1 179 ? 7.363 2.980 5.449 1.00 96.31 179 GLY A CA 1
ATOM 1415 C C . GLY A 1 179 ? 7.122 4.493 5.365 1.00 96.31 179 GLY A C 1
ATOM 1416 O O . GLY A 1 179 ? 7.520 5.235 6.262 1.00 96.31 179 GLY A O 1
ATOM 1417 N N . GLY A 1 180 ? 6.462 4.973 4.309 1.00 97.31 180 GLY A N 1
ATOM 1418 C CA . GLY A 1 180 ? 6.299 6.397 4.027 1.00 97.31 180 GLY A CA 1
ATOM 1419 C C . GLY A 1 180 ? 5.771 6.653 2.617 1.00 97.31 180 GLY A C 1
ATOM 1420 O O . GLY A 1 180 ? 5.821 5.787 1.755 1.00 97.31 180 GLY A O 1
ATOM 1421 N N . PHE A 1 181 ? 5.308 7.868 2.334 1.00 97.81 181 PHE A N 1
ATOM 1422 C CA . PHE A 1 181 ? 4.946 8.236 0.965 1.00 97.81 181 PHE A CA 1
ATOM 1423 C C . PHE A 1 181 ? 6.189 8.592 0.152 1.00 97.81 181 PHE A C 1
ATOM 1425 O O . PHE A 1 181 ? 6.968 9.469 0.547 1.00 97.81 181 PHE A O 1
ATOM 1432 N N . ARG A 1 182 ? 6.336 7.964 -1.015 1.00 97.50 182 ARG A N 1
ATOM 1433 C CA . ARG A 1 182 ? 7.344 8.299 -2.022 1.00 97.50 182 ARG A CA 1
ATOM 1434 C C . ARG A 1 182 ? 6.912 9.454 -2.919 1.00 97.50 182 ARG A C 1
ATOM 1436 O O . ARG A 1 182 ? 7.773 10.105 -3.506 1.00 97.50 182 ARG A O 1
ATOM 1443 N N . GLY A 1 183 ? 5.616 9.725 -3.039 1.00 94.94 183 GLY A N 1
ATOM 1444 C CA . GLY A 1 183 ? 5.077 10.880 -3.753 1.00 94.94 183 GLY A CA 1
ATOM 1445 C C . GLY A 1 183 ? 4.628 12.013 -2.829 1.00 94.94 183 GLY A C 1
ATOM 1446 O O . GLY A 1 183 ? 4.856 12.013 -1.621 1.00 94.94 183 GLY A O 1
ATOM 1447 N N . THR A 1 184 ? 3.953 13.009 -3.408 1.00 91.19 184 THR A N 1
ATOM 1448 C CA . THR A 1 184 ? 3.247 14.031 -2.618 1.00 91.19 184 THR A CA 1
ATOM 1449 C C . THR A 1 184 ? 1.870 13.506 -2.235 1.00 91.19 184 THR A C 1
ATOM 1451 O O . THR A 1 184 ? 1.002 13.395 -3.104 1.00 91.19 184 THR A O 1
ATOM 1454 N N . SER A 1 185 ? 1.656 13.230 -0.949 1.00 86.19 185 SER A N 1
ATOM 1455 C CA . SER A 1 185 ? 0.354 12.796 -0.444 1.00 86.19 185 SER A CA 1
ATOM 1456 C C . SER A 1 185 ? -0.726 13.849 -0.689 1.00 86.19 185 SER A C 1
ATOM 1458 O O . SER A 1 185 ? -0.503 15.058 -0.560 1.00 86.19 185 SER A O 1
ATOM 1460 N N . GLY A 1 186 ? -1.917 13.400 -1.077 1.00 82.06 186 GLY A N 1
ATOM 1461 C CA . GLY A 1 186 ? -3.102 14.236 -0.961 1.00 82.06 186 GLY A CA 1
ATOM 1462 C C . GLY A 1 186 ? -3.727 14.144 0.428 1.00 82.06 186 GLY A C 1
ATOM 1463 O O . GLY A 1 186 ? -3.104 13.709 1.395 1.00 82.06 186 GLY A O 1
ATOM 1464 N N . THR A 1 187 ? -4.967 14.611 0.545 1.00 73.44 187 THR A N 1
ATOM 1465 C CA . THR A 1 187 ? -5.648 14.758 1.835 1.00 73.44 187 THR A CA 1
ATOM 1466 C C . THR A 1 187 ? -6.815 13.791 1.985 1.00 73.44 187 THR A C 1
ATOM 1468 O O . THR A 1 187 ? -7.520 13.475 1.026 1.00 73.44 187 THR A O 1
ATOM 1471 N N . VAL A 1 188 ? -7.051 13.362 3.226 1.00 67.88 188 VAL A N 1
ATOM 1472 C CA . VAL A 1 188 ? -8.258 12.633 3.631 1.00 67.88 188 VAL A CA 1
ATOM 1473 C C . VAL A 1 188 ? -9.237 13.633 4.242 1.00 67.88 188 VAL A C 1
ATOM 1475 O O . VAL A 1 188 ? -8.898 14.311 5.209 1.00 67.88 188 VAL A O 1
ATOM 1478 N N . SER A 1 189 ? -10.452 13.732 3.700 1.00 60.59 189 SER A N 1
ATOM 1479 C CA . SER A 1 189 ? -11.570 14.410 4.368 1.00 60.59 189 SER A CA 1
ATOM 1480 C C . SER A 1 189 ? -12.443 13.361 5.052 1.00 60.59 189 SER A C 1
ATOM 1482 O O . SER A 1 189 ? -12.987 12.498 4.358 1.00 60.59 189 SER A O 1
ATOM 1484 N N . GLN A 1 190 ? -12.559 13.425 6.379 1.00 53.94 190 GLN A N 1
ATOM 1485 C CA . GLN A 1 190 ? -13.452 12.565 7.167 1.00 53.94 190 GLN A CA 1
ATOM 1486 C C . GLN A 1 190 ? -14.784 13.263 7.441 1.00 53.94 190 GLN A C 1
ATOM 1488 O O . GLN A 1 190 ? -14.755 14.484 7.716 1.00 53.94 190 GLN A O 1
#

Radius of gyration: 21.07 Å; Cα contacts (8 Å, |Δi|>4): 327; chains: 1; bounding box: 38×54×71 Å

Secondary structure (DSSP, 8-state):
-------------PPP----------------TT-------TTS-GGGSS-SS----SS-BPPPSSEEEEETTSPEEE-SEETTTEEGGGTGGG--TTSEEE-TT--EEESS--TTT-SSS--EEEEETTS-EEE-SS-TTSPPPS---TTSEEEE--SS-TT-EEEEE--SSTTTT-SSBSS-------